Protein AF-A0A1C7M1X9-F1 (afdb_monomer_lite)

InterPro domains:
  IPR037505 pH-response regulator protein palC [PTHR40463] (7-200)
  IPR038499 BRO1 domain superfamily [G3DSA:1.25.40.280] (9-152)

Sequence (200 aa):
MKFSIGKDKDKNHEETGEQVAPELRKYLADETAFHSALARKWLGVDAGEHGGTSKGGIAVGFLMWAKKDLEELRSGHMSMMGGDREKEMRERRKVKVQEELQSATVFLQGYKKLNDSVSFQPVPPQSELQALIPAGRLAVAVKPYMKPTPAFGPGSVEYVRRQAEELELLEHSEDAESMPVSDATGLRSGQSYAGAGSYF

pLDDT: mean 80.27, std 19.45, range [34.97, 98.12]

Foldseek 3Di:
DDDDDDPPPPPPPPPPVPDDDVVVVVVVVLVVLLVVLVLLLVQLVCCLPVVPLNSLLLSLQSLVVSLVSLVCSLPDPPDPPDPPVVVVVVVVVNVVSVVVNVVSVVSNVVSVVCCVPPNVDHRDDPVVSVVVRDDDDDPDDDDDDDDDQDCDDDRHPVVVVVVVVVVVVVVVVVVVPPDDDDDDDDDPPDPPDDPVPDDD

Structure (mmCIF, N/CA/C/O backbone):
data_AF-A0A1C7M1X9-F1
#
_entry.id   AF-A0A1C7M1X9-F1
#
loop_
_atom_site.group_PDB
_atom_site.id
_atom_site.type_symbol
_atom_site.label_atom_id
_atom_site.label_alt_id
_atom_site.label_comp_id
_atom_site.label_asym_id
_atom_site.label_entity_id
_atom_site.label_seq_id
_atom_site.pdbx_PDB_ins_code
_atom_site.Cartn_x
_atom_site.Cartn_y
_atom_site.Cartn_z
_atom_site.occupancy
_atom_site.B_iso_or_equiv
_atom_site.auth_seq_id
_atom_site.auth_comp_id
_atom_site.auth_asym_id
_atom_site.auth_atom_id
_atom_site.pdbx_PDB_model_num
ATOM 1 N N . MET A 1 1 ? 62.962 -22.042 5.280 1.00 35.31 1 MET A N 1
ATOM 2 C CA . MET A 1 1 ? 62.786 -21.938 3.813 1.00 35.31 1 MET A CA 1
ATOM 3 C C . MET A 1 1 ? 61.465 -22.603 3.433 1.00 35.31 1 MET A C 1
ATOM 5 O O . MET A 1 1 ? 61.265 -23.713 3.892 1.00 35.31 1 MET A O 1
ATOM 9 N N . LYS A 1 2 ? 60.612 -21.861 2.698 1.00 42.66 2 LYS A N 1
ATOM 10 C CA . LYS A 1 2 ? 59.518 -22.199 1.743 1.00 42.66 2 LYS A CA 1
ATOM 11 C C . LYS A 1 2 ? 58.900 -23.629 1.790 1.00 42.66 2 LYS A C 1
ATOM 13 O O . LYS A 1 2 ? 59.629 -24.598 1.885 1.00 42.66 2 LYS A O 1
ATOM 18 N N . PHE A 1 3 ? 57.591 -23.858 1.640 1.00 36.50 3 PHE A N 1
ATOM 19 C CA . PHE A 1 3 ? 56.658 -23.272 0.670 1.00 36.50 3 PHE A CA 1
ATOM 20 C C . PHE A 1 3 ? 55.193 -23.321 1.146 1.00 36.50 3 PHE A C 1
ATOM 22 O O . PHE A 1 3 ? 54.755 -24.258 1.805 1.00 36.50 3 PHE A O 1
ATOM 29 N N . SER A 1 4 ? 54.452 -22.299 0.730 1.00 45.72 4 SER A N 1
ATOM 30 C CA . SER A 1 4 ? 52.996 -22.153 0.708 1.00 45.72 4 SER A CA 1
ATOM 31 C C . SER A 1 4 ? 52.318 -23.117 -0.276 1.00 45.72 4 SER A C 1
ATOM 33 O O . SER A 1 4 ? 52.731 -23.176 -1.434 1.00 45.72 4 SER A O 1
ATOM 35 N N . ILE A 1 5 ? 51.234 -23.783 0.144 1.00 45.47 5 ILE A N 1
ATOM 36 C CA . ILE A 1 5 ? 50.281 -24.448 -0.758 1.00 45.47 5 ILE A CA 1
ATOM 37 C C . ILE A 1 5 ? 49.038 -23.550 -0.871 1.00 45.47 5 ILE A C 1
ATOM 39 O O . ILE A 1 5 ? 48.305 -23.331 0.096 1.00 45.47 5 ILE A O 1
ATOM 43 N N . GLY A 1 6 ? 48.880 -22.929 -2.039 1.00 43.38 6 GLY A N 1
ATOM 44 C CA . GLY A 1 6 ? 47.714 -22.131 -2.394 1.00 43.38 6 GLY A CA 1
ATOM 45 C C . GLY A 1 6 ? 46.481 -23.022 -2.472 1.00 43.38 6 GLY A C 1
ATOM 46 O O . GLY A 1 6 ? 46.524 -24.118 -3.026 1.00 43.38 6 GLY A O 1
ATOM 47 N N . LYS A 1 7 ? 45.383 -22.558 -1.881 1.00 42.66 7 LYS A N 1
ATOM 48 C CA . LYS A 1 7 ? 44.060 -23.135 -2.098 1.00 42.66 7 LYS A CA 1
ATOM 49 C C . LYS A 1 7 ? 43.347 -22.230 -3.090 1.00 42.66 7 LYS A C 1
ATOM 51 O O . LYS A 1 7 ? 42.567 -21.371 -2.684 1.00 42.66 7 LYS A O 1
ATOM 56 N N . ASP A 1 8 ? 43.670 -22.413 -4.366 1.00 43.25 8 ASP A N 1
ATOM 57 C CA . ASP A 1 8 ? 42.887 -21.865 -5.467 1.00 43.25 8 ASP A CA 1
ATOM 58 C C . ASP A 1 8 ? 41.475 -22.425 -5.348 1.00 43.25 8 ASP A C 1
ATOM 60 O O . ASP A 1 8 ? 41.221 -23.626 -5.460 1.00 43.25 8 ASP A O 1
ATOM 64 N N . LYS A 1 9 ? 40.552 -21.538 -4.993 1.00 47.44 9 LYS A N 1
ATOM 65 C CA . LYS A 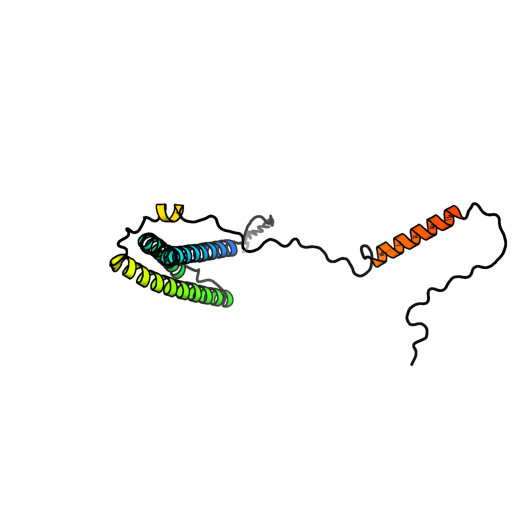1 9 ? 39.127 -21.826 -4.955 1.00 47.44 9 LYS A CA 1
ATOM 66 C C . LYS A 1 9 ? 38.517 -21.184 -6.191 1.00 47.44 9 LYS A C 1
ATOM 68 O O . LYS A 1 9 ? 37.711 -20.266 -6.070 1.00 47.44 9 LYS A O 1
ATOM 73 N N . ASP A 1 10 ? 38.906 -21.695 -7.355 1.00 45.03 10 ASP A N 1
ATOM 74 C CA . ASP A 1 10 ? 38.159 -21.515 -8.596 1.00 45.03 10 ASP A CA 1
ATOM 75 C C . ASP A 1 10 ? 36.809 -22.212 -8.433 1.00 45.03 10 ASP A C 1
ATOM 77 O O . ASP A 1 10 ? 36.616 -23.390 -8.733 1.00 45.03 10 ASP A O 1
ATOM 81 N N . LYS A 1 11 ? 35.849 -21.474 -7.879 1.00 50.97 11 LYS A N 1
ATOM 82 C CA . LYS A 1 11 ? 34.440 -21.749 -8.118 1.00 50.97 11 LYS A CA 1
ATOM 83 C C . LYS A 1 11 ? 34.077 -21.036 -9.412 1.00 50.97 11 LYS A C 1
ATOM 85 O O . LYS A 1 11 ? 33.572 -19.918 -9.372 1.00 50.97 11 LYS A O 1
ATOM 90 N N . ASN A 1 12 ? 34.313 -21.713 -10.534 1.00 42.16 12 ASN A N 1
ATOM 91 C CA . ASN A 1 12 ? 33.498 -21.514 -11.727 1.00 42.16 12 ASN A CA 1
ATOM 92 C C . ASN A 1 12 ? 32.052 -21.797 -11.315 1.00 42.16 12 ASN A C 1
ATOM 94 O O . ASN A 1 12 ? 31.633 -22.946 -11.187 1.00 42.16 12 ASN A O 1
ATOM 98 N N . HIS A 1 13 ? 31.329 -20.731 -10.985 1.00 47.16 13 HIS A N 1
ATOM 99 C CA . HIS A 1 13 ? 29.887 -20.771 -10.872 1.00 47.16 13 HIS A CA 1
ATOM 100 C C . HIS A 1 13 ? 29.389 -20.959 -12.302 1.00 47.16 13 HIS A C 1
ATOM 102 O O . HIS A 1 13 ? 29.471 -20.037 -13.108 1.00 47.16 13 HIS A O 1
ATOM 108 N N . GLU A 1 14 ? 28.935 -22.165 -12.635 1.00 45.19 14 GLU A N 1
ATOM 109 C CA . GLU A 1 14 ? 28.058 -22.343 -13.784 1.00 45.19 14 GLU A CA 1
ATOM 110 C C . GLU A 1 14 ? 26.887 -21.372 -13.594 1.00 45.19 14 GLU A C 1
ATOM 112 O O . GLU A 1 14 ? 26.094 -21.491 -12.656 1.00 45.19 14 GLU A O 1
ATOM 117 N N . GLU A 1 15 ? 26.833 -20.349 -14.446 1.00 50.84 15 GLU A N 1
ATOM 118 C CA . GLU A 1 15 ? 25.695 -19.455 -14.622 1.00 50.84 15 GLU A CA 1
ATOM 119 C C . GLU A 1 15 ? 24.543 -20.241 -15.262 1.00 50.84 15 GLU A C 1
ATOM 121 O O . GLU A 1 15 ? 24.102 -19.979 -16.379 1.00 50.84 15 GLU A O 1
ATOM 126 N N . THR A 1 16 ? 24.003 -21.225 -14.548 1.00 45.31 16 THR A N 1
ATOM 127 C CA . THR A 1 16 ? 22.594 -21.557 -14.726 1.00 45.31 16 THR A CA 1
ATOM 128 C C . THR A 1 16 ? 21.831 -20.312 -14.284 1.00 45.31 16 THR A C 1
ATOM 130 O O . THR A 1 16 ? 21.840 -19.978 -13.096 1.00 45.31 16 THR A O 1
ATOM 133 N N . GLY A 1 17 ? 21.204 -19.595 -15.220 1.00 54.16 17 GLY A N 1
ATOM 134 C CA . GLY A 1 17 ? 20.409 -18.378 -14.984 1.00 54.16 17 GLY A CA 1
ATOM 135 C C . GLY A 1 17 ? 19.179 -18.552 -14.073 1.00 54.16 17 GLY A C 1
ATOM 136 O O . GLY A 1 17 ? 18.230 -17.782 -14.168 1.00 54.16 17 GLY A O 1
ATOM 137 N N . GLU A 1 18 ? 19.172 -19.563 -13.203 1.00 61.88 18 GLU A N 1
ATOM 138 C CA . GLU A 1 18 ? 18.113 -19.901 -12.252 1.00 61.88 18 GLU A CA 1
ATOM 139 C C . GLU A 1 18 ? 18.253 -19.180 -10.902 1.00 61.88 18 GLU A C 1
ATOM 141 O O . GLU A 1 18 ? 17.265 -19.024 -10.182 1.00 61.88 18 GLU A O 1
ATOM 146 N N . GLN A 1 19 ? 19.448 -18.711 -10.519 1.00 73.56 19 GLN A N 1
ATOM 147 C CA . GLN A 1 19 ? 19.643 -18.086 -9.205 1.00 73.56 19 GLN A CA 1
ATOM 148 C C . GLN A 1 19 ? 19.408 -16.572 -9.245 1.00 73.56 19 GLN A C 1
ATOM 150 O O . GLN A 1 19 ? 20.264 -15.786 -9.643 1.00 73.56 19 GLN A O 1
ATOM 155 N N . VAL A 1 20 ? 18.236 -16.149 -8.763 1.00 81.38 20 VAL A N 1
ATOM 156 C CA . VAL A 1 20 ? 17.900 -14.729 -8.583 1.00 81.38 20 VAL A CA 1
ATOM 157 C C . VAL A 1 20 ? 18.783 -14.103 -7.499 1.00 81.38 20 VAL A C 1
ATOM 159 O O . VAL A 1 20 ? 18.829 -14.590 -6.357 1.00 81.38 20 VAL A O 1
ATOM 162 N N . ALA A 1 21 ? 19.419 -12.975 -7.837 1.00 86.69 21 ALA A N 1
ATOM 163 C CA . ALA A 1 21 ? 20.254 -12.200 -6.925 1.00 86.69 21 ALA A CA 1
ATOM 164 C C . ALA A 1 21 ? 19.540 -11.958 -5.574 1.00 86.69 21 ALA A C 1
ATOM 166 O O . ALA A 1 21 ? 18.365 -11.568 -5.550 1.00 86.69 21 ALA A O 1
ATOM 167 N N . PRO A 1 22 ? 20.210 -12.188 -4.428 1.00 84.94 22 PRO A N 1
ATOM 168 C CA . PRO A 1 22 ? 19.585 -12.082 -3.107 1.00 84.94 22 PRO A CA 1
ATOM 169 C C . PRO A 1 22 ? 19.077 -10.665 -2.808 1.00 84.94 22 PRO A C 1
ATOM 171 O O . PRO A 1 22 ? 18.049 -10.502 -2.153 1.00 84.94 22 PRO A O 1
ATOM 174 N N . GLU A 1 23 ? 19.749 -9.648 -3.343 1.00 83.31 23 GLU A N 1
ATOM 175 C CA . GLU A 1 23 ? 19.339 -8.246 -3.244 1.00 83.31 23 GLU A CA 1
ATOM 176 C C . GLU A 1 23 ? 17.998 -7.989 -3.933 1.00 83.31 23 GLU A C 1
ATOM 178 O O . GLU A 1 23 ? 17.133 -7.327 -3.362 1.00 83.31 23 GLU A O 1
ATOM 183 N N . LEU A 1 24 ? 17.786 -8.573 -5.119 1.00 86.62 24 LEU A N 1
ATOM 184 C CA . LEU A 1 24 ? 16.521 -8.458 -5.842 1.00 86.62 24 LEU A CA 1
ATOM 185 C C . LEU A 1 24 ? 15.390 -9.155 -5.081 1.00 86.62 24 LEU A C 1
ATOM 187 O O . LEU A 1 24 ? 14.299 -8.607 -4.970 1.00 86.62 24 LEU A O 1
ATOM 191 N N . ARG A 1 25 ? 15.648 -10.327 -4.489 1.00 88.56 25 ARG A N 1
ATOM 192 C CA . ARG A 1 25 ? 14.652 -11.018 -3.652 1.00 88.56 25 ARG A CA 1
ATOM 193 C C . ARG A 1 25 ? 14.269 -10.201 -2.424 1.00 88.56 25 ARG A C 1
ATOM 195 O O . ARG A 1 25 ? 13.084 -10.080 -2.133 1.00 88.56 25 ARG A O 1
ATOM 202 N N . LYS A 1 26 ? 15.251 -9.609 -1.736 1.00 86.06 26 LYS A N 1
ATOM 203 C CA . LYS A 1 26 ? 14.991 -8.711 -0.604 1.00 86.06 26 LYS A CA 1
ATOM 204 C C . LYS A 1 26 ? 14.193 -7.487 -1.047 1.00 86.06 26 LYS A C 1
ATOM 206 O O . LYS A 1 26 ? 13.215 -7.136 -0.403 1.00 86.06 26 LYS A O 1
ATOM 211 N N . TYR A 1 27 ? 14.575 -6.885 -2.171 1.00 86.62 27 TYR A N 1
ATOM 212 C CA . TYR A 1 27 ? 13.858 -5.750 -2.732 1.00 86.62 27 TYR A CA 1
ATOM 213 C C . TYR A 1 27 ? 12.392 -6.079 -3.022 1.00 86.62 27 TYR A C 1
ATOM 215 O O . TYR A 1 27 ? 11.505 -5.357 -2.580 1.00 86.62 27 TYR A O 1
ATOM 223 N N . LEU A 1 28 ? 12.134 -7.191 -3.712 1.00 91.69 28 LEU A N 1
ATOM 224 C CA . LEU A 1 28 ? 10.778 -7.631 -4.026 1.00 91.69 28 LEU A CA 1
ATOM 225 C C . LEU A 1 28 ? 9.987 -7.995 -2.762 1.00 91.69 28 LEU A C 1
ATOM 227 O O . LEU A 1 28 ? 8.797 -7.705 -2.694 1.00 91.69 28 LEU A O 1
ATOM 231 N N . ALA A 1 29 ? 10.621 -8.583 -1.746 1.00 91.44 29 ALA A N 1
ATOM 232 C CA . ALA A 1 29 ? 9.976 -8.841 -0.458 1.00 91.44 29 ALA A CA 1
ATOM 233 C C . ALA A 1 29 ? 9.554 -7.535 0.243 1.00 91.44 29 ALA A C 1
ATOM 235 O O . ALA A 1 29 ? 8.419 -7.423 0.700 1.00 91.44 29 ALA A O 1
ATOM 236 N N . ASP A 1 30 ? 10.427 -6.524 0.259 1.00 90.56 30 ASP A N 1
ATOM 237 C CA . ASP A 1 30 ? 10.117 -5.214 0.842 1.00 90.56 30 ASP A CA 1
ATOM 238 C C . ASP A 1 30 ? 8.986 -4.507 0.064 1.00 90.56 30 ASP A C 1
ATOM 240 O O . ASP A 1 30 ? 8.048 -3.987 0.668 1.00 90.56 30 ASP A O 1
ATOM 244 N N . GLU A 1 31 ? 9.033 -4.518 -1.274 1.00 92.75 31 GLU A N 1
ATOM 245 C CA . GLU A 1 31 ? 8.005 -3.896 -2.126 1.00 92.75 31 GLU A CA 1
ATOM 246 C C . GLU A 1 31 ? 6.659 -4.629 -2.036 1.00 92.75 31 GLU A C 1
ATOM 248 O O . GLU A 1 31 ? 5.607 -3.994 -1.960 1.00 92.75 31 GLU A O 1
ATOM 253 N N . THR A 1 32 ? 6.658 -5.964 -1.995 1.00 94.19 32 THR A N 1
ATOM 254 C CA . THR A 1 32 ? 5.417 -6.741 -1.821 1.00 94.19 32 THR A CA 1
ATOM 255 C C . THR A 1 32 ? 4.775 -6.468 -0.467 1.00 94.19 32 THR A C 1
ATOM 257 O O . THR A 1 32 ? 3.559 -6.276 -0.405 1.00 94.19 32 THR A O 1
ATOM 260 N N . ALA A 1 33 ? 5.565 -6.386 0.605 1.00 94.75 33 ALA A N 1
ATOM 261 C CA . ALA A 1 33 ? 5.074 -6.012 1.925 1.00 94.75 33 ALA A CA 1
ATOM 262 C C . ALA A 1 33 ? 4.531 -4.572 1.942 1.00 94.75 33 ALA A C 1
ATOM 264 O O . ALA A 1 33 ? 3.422 -4.343 2.432 1.00 94.75 33 ALA A O 1
ATOM 265 N N . PHE A 1 34 ? 5.251 -3.620 1.340 1.00 95.50 34 PHE A N 1
ATOM 266 C CA . PHE A 1 34 ? 4.819 -2.223 1.244 1.00 95.50 34 PHE A CA 1
ATOM 267 C C . PHE A 1 34 ? 3.497 -2.079 0.482 1.00 95.50 34 PHE A C 1
ATOM 269 O O . PHE A 1 34 ? 2.537 -1.501 0.996 1.00 95.50 34 PHE A O 1
ATOM 276 N N . HIS A 1 35 ? 3.396 -2.667 -0.710 1.00 95.56 35 HIS A N 1
ATOM 277 C CA . HIS A 1 35 ? 2.172 -2.613 -1.506 1.00 95.56 35 HIS A CA 1
ATOM 278 C C . HIS A 1 35 ? 1.012 -3.398 -0.881 1.00 95.56 35 HIS A C 1
ATOM 280 O O . HIS A 1 35 ? -0.138 -2.982 -1.019 1.00 95.56 35 HIS A O 1
ATOM 286 N N . SER A 1 36 ? 1.285 -4.474 -0.137 1.00 95.19 36 SER A N 1
ATOM 287 C CA . SER A 1 36 ? 0.252 -5.183 0.635 1.00 95.19 36 SER A CA 1
ATOM 288 C C . SER A 1 36 ? -0.318 -4.308 1.752 1.00 95.19 36 SER A C 1
ATOM 290 O O . SER A 1 36 ? -1.535 -4.273 1.946 1.00 95.19 36 SER A O 1
ATOM 292 N N . ALA A 1 37 ? 0.538 -3.560 2.453 1.00 96.69 37 ALA A N 1
ATOM 293 C CA . ALA A 1 37 ? 0.102 -2.610 3.472 1.00 96.69 37 ALA A CA 1
ATOM 294 C C . ALA A 1 37 ? -0.734 -1.472 2.861 1.00 96.69 37 ALA A C 1
ATOM 296 O O . ALA A 1 37 ? -1.783 -1.112 3.398 1.00 96.69 37 ALA A O 1
ATOM 297 N N . LEU A 1 38 ? -0.332 -0.959 1.692 1.00 96.81 38 LEU A N 1
ATOM 298 C CA . LEU A 1 38 ? -1.114 0.035 0.952 1.00 96.81 38 LEU A CA 1
ATOM 299 C C . LEU A 1 38 ? -2.469 -0.504 0.495 1.00 96.81 38 LEU A C 1
ATOM 301 O O . LEU A 1 38 ? -3.472 0.194 0.623 1.00 96.81 38 LEU A O 1
ATOM 305 N N . ALA A 1 39 ? -2.526 -1.739 -0.002 1.00 96.50 39 ALA A N 1
ATOM 306 C CA . ALA A 1 39 ? -3.789 -2.364 -0.376 1.00 96.50 39 ALA A CA 1
ATOM 307 C C . ALA A 1 39 ? -4.741 -2.429 0.828 1.00 96.50 39 ALA A C 1
ATOM 309 O O . ALA A 1 39 ? -5.892 -2.013 0.721 1.00 96.50 39 ALA A O 1
ATOM 310 N N . ARG A 1 40 ? -4.249 -2.851 2.001 1.00 96.69 40 ARG A N 1
ATOM 311 C CA . ARG A 1 40 ? -5.031 -2.877 3.251 1.00 96.69 40 ARG A CA 1
ATOM 312 C C . ARG A 1 40 ? -5.486 -1.480 3.672 1.00 96.69 40 ARG A C 1
ATOM 314 O O . ARG A 1 40 ? -6.651 -1.312 4.016 1.00 96.69 40 ARG A O 1
ATOM 321 N N . LYS A 1 41 ? -4.613 -0.469 3.588 1.00 97.69 41 LYS A N 1
ATOM 322 C CA . LYS A 1 41 ? -4.977 0.935 3.847 1.00 97.69 41 LYS A CA 1
ATOM 323 C C . LYS A 1 41 ? -6.166 1.349 2.979 1.00 97.69 41 LYS A C 1
ATOM 325 O O . LYS A 1 41 ? -7.157 1.843 3.509 1.00 97.69 41 LYS A O 1
ATOM 330 N N . TRP A 1 42 ? -6.080 1.126 1.670 1.00 96.94 42 TRP A N 1
ATOM 331 C CA . TRP A 1 42 ? -7.130 1.531 0.737 1.00 96.94 42 TRP A CA 1
ATOM 332 C C . TRP A 1 42 ? -8.415 0.716 0.885 1.00 96.94 42 TRP A C 1
ATOM 334 O O . TRP A 1 42 ? -9.486 1.299 0.781 1.00 96.94 42 TRP A O 1
ATOM 344 N N . LEU A 1 43 ? -8.340 -0.576 1.222 1.00 96.44 43 LEU A N 1
ATOM 345 C CA . LEU A 1 43 ? -9.520 -1.372 1.586 1.00 96.44 43 LEU A CA 1
ATOM 346 C C . LEU A 1 43 ? -10.200 -0.845 2.858 1.00 96.44 43 LEU A C 1
ATOM 348 O O . LEU A 1 43 ? -11.425 -0.824 2.944 1.00 96.44 43 LEU A O 1
ATOM 352 N N . GLY A 1 44 ? -9.417 -0.391 3.838 1.00 96.56 44 GLY A N 1
ATOM 353 C CA . GLY A 1 44 ? -9.945 0.232 5.048 1.00 96.56 44 GLY A CA 1
ATOM 354 C C . GLY A 1 44 ? -10.636 1.568 4.772 1.00 96.56 44 GLY A C 1
ATOM 355 O O . GLY A 1 44 ? -11.731 1.798 5.278 1.00 96.56 44 GLY A O 1
ATOM 356 N N . VAL A 1 45 ? -10.035 2.415 3.932 1.00 97.00 45 VAL A N 1
ATOM 357 C CA . VAL A 1 45 ? -10.652 3.675 3.476 1.00 97.00 45 VAL A CA 1
ATOM 358 C C . VAL A 1 45 ? -11.934 3.392 2.692 1.00 97.00 45 VAL A C 1
ATOM 360 O O . VAL A 1 45 ? -12.968 3.977 2.990 1.00 97.00 45 VAL A O 1
ATOM 363 N N . ASP A 1 46 ? -11.907 2.445 1.755 1.00 96.50 46 ASP A N 1
ATOM 364 C CA . ASP A 1 46 ? -13.081 2.057 0.968 1.00 96.50 46 ASP A CA 1
ATOM 365 C C . ASP A 1 46 ? -14.235 1.558 1.853 1.00 96.50 46 ASP A C 1
ATOM 367 O O . ASP A 1 46 ? -15.381 1.979 1.692 1.00 96.50 46 ASP A O 1
ATOM 371 N N . ALA A 1 47 ? -13.934 0.726 2.855 1.00 95.19 47 ALA A N 1
ATOM 372 C CA . ALA A 1 47 ? -14.921 0.279 3.833 1.00 95.19 47 ALA A CA 1
ATOM 373 C C . ALA A 1 47 ? -15.479 1.434 4.683 1.00 95.19 47 ALA A C 1
ATOM 375 O O . ALA A 1 47 ? -16.662 1.410 5.022 1.00 95.19 47 ALA A O 1
ATOM 376 N N . GLY A 1 48 ? -14.653 2.427 5.020 1.00 94.12 48 GLY A N 1
ATOM 377 C CA . GLY A 1 48 ? -15.060 3.599 5.795 1.00 94.12 48 GLY A CA 1
ATOM 378 C C . GLY A 1 48 ? -15.950 4.565 5.011 1.00 94.12 48 GLY A C 1
ATOM 379 O O . GLY A 1 48 ? -16.933 5.059 5.557 1.00 94.12 48 GLY A O 1
ATOM 380 N N . GLU A 1 49 ? -15.645 4.787 3.731 1.00 94.38 49 GLU A N 1
ATOM 381 C CA . GLU A 1 49 ? -16.388 5.714 2.868 1.00 94.38 49 GLU A CA 1
ATOM 382 C C . GLU A 1 49 ? -17.656 5.078 2.278 1.00 94.38 49 GLU A C 1
ATOM 384 O O . GLU A 1 49 ? -18.740 5.656 2.353 1.00 94.38 49 GLU A O 1
ATOM 389 N N . HIS A 1 50 ? -17.561 3.865 1.723 1.00 91.75 50 HIS A N 1
ATOM 390 C CA . HIS A 1 50 ? -18.681 3.212 1.029 1.00 91.75 50 HIS A CA 1
ATOM 391 C C . HIS A 1 50 ? -19.497 2.273 1.924 1.00 91.75 50 HIS A C 1
ATOM 393 O O . HIS A 1 50 ? -20.583 1.832 1.545 1.00 91.75 50 HIS A O 1
ATOM 399 N N . GLY A 1 51 ? -18.991 1.920 3.106 1.00 81.19 51 GLY A N 1
ATOM 400 C CA . GLY A 1 51 ? -19.654 0.985 4.015 1.00 81.19 51 GLY A CA 1
ATOM 401 C C . GLY A 1 51 ? -20.636 1.609 5.005 1.00 81.19 51 GLY A C 1
ATOM 402 O O . GLY A 1 51 ? -21.306 0.869 5.738 1.00 81.19 51 GLY A O 1
ATOM 403 N N . GLY A 1 52 ? -20.727 2.942 5.042 1.00 82.19 52 GLY A N 1
ATOM 404 C CA . GLY A 1 52 ? -21.558 3.676 5.995 1.00 82.19 52 GLY A CA 1
ATOM 405 C C . GLY A 1 52 ? -21.311 3.233 7.442 1.00 82.19 52 GLY A C 1
ATOM 406 O O . GLY A 1 52 ? -20.196 2.886 7.828 1.00 82.19 52 GLY A O 1
ATOM 407 N N . THR A 1 53 ? -22.373 3.172 8.247 1.00 85.88 53 THR A N 1
ATOM 408 C CA . THR A 1 53 ? -22.283 2.737 9.653 1.00 85.88 53 THR A CA 1
ATOM 409 C C . THR A 1 53 ? -22.096 1.227 9.828 1.00 85.88 53 THR A C 1
ATOM 411 O O . THR A 1 53 ? -21.758 0.771 10.915 1.00 85.88 53 THR A O 1
ATOM 414 N N . SER A 1 54 ? -22.283 0.429 8.773 1.00 92.06 54 SER A N 1
ATOM 415 C CA . SER A 1 54 ? -22.245 -1.039 8.862 1.00 92.06 54 SER A CA 1
ATOM 416 C C . SER A 1 54 ? -20.833 -1.630 8.806 1.00 92.06 54 SER A C 1
ATOM 418 O O . SER A 1 54 ? -20.604 -2.719 9.323 1.00 92.06 54 SER A O 1
ATOM 420 N N . LYS A 1 55 ? -19.867 -0.920 8.203 1.00 94.31 55 LYS A N 1
ATOM 421 C CA . LYS A 1 55 ? -18.488 -1.416 8.020 1.00 94.31 55 LYS A CA 1
ATOM 422 C C . LYS A 1 55 ? -17.435 -0.625 8.799 1.00 94.31 55 LYS A C 1
ATOM 424 O O . LYS A 1 55 ? -16.244 -0.804 8.552 1.00 94.31 55 LYS A O 1
ATOM 429 N N . GLY A 1 56 ? -17.842 0.195 9.772 1.00 94.31 56 GLY A N 1
ATOM 430 C CA . GLY A 1 56 ? -16.918 0.992 10.591 1.00 94.31 56 GLY A CA 1
ATOM 431 C C . GLY A 1 56 ? -15.833 0.149 11.276 1.00 94.31 56 GLY A C 1
ATOM 432 O O . GLY A 1 56 ? -14.654 0.497 11.239 1.00 94.31 56 GLY A O 1
ATOM 433 N N . GLY A 1 57 ? -16.200 -1.018 11.812 1.00 95.69 57 GLY A N 1
ATOM 434 C CA . GLY A 1 57 ? -15.260 -1.947 12.445 1.00 95.69 57 GLY A CA 1
ATOM 435 C C . GLY A 1 57 ? -14.276 -2.582 11.456 1.00 95.69 57 GLY A C 1
ATOM 436 O O . GLY A 1 57 ? -13.093 -2.720 11.766 1.00 95.69 57 GLY A O 1
ATOM 437 N N . ILE A 1 58 ? -14.735 -2.898 10.239 1.00 96.75 58 ILE A N 1
ATOM 438 C CA . ILE A 1 58 ? -13.896 -3.429 9.151 1.00 96.75 58 ILE A CA 1
ATOM 439 C C . ILE A 1 58 ? -12.874 -2.373 8.708 1.00 96.75 58 ILE A C 1
ATOM 441 O O . ILE A 1 58 ? -11.691 -2.686 8.568 1.00 96.75 58 ILE A O 1
ATOM 445 N N . ALA A 1 59 ? -13.311 -1.119 8.545 1.00 96.81 59 ALA A N 1
ATOM 446 C CA . ALA A 1 59 ? -12.444 0.003 8.189 1.00 96.81 59 ALA A CA 1
ATOM 447 C C . ALA A 1 59 ? -11.308 0.184 9.207 1.00 96.81 59 ALA A C 1
ATOM 449 O O . ALA A 1 59 ? -10.129 0.225 8.843 1.00 96.81 59 ALA A O 1
ATOM 450 N N . VAL A 1 60 ? -11.656 0.212 10.499 1.00 97.31 60 VAL A N 1
ATOM 451 C CA . VAL A 1 60 ? -10.685 0.297 11.600 1.00 97.31 60 VAL A CA 1
ATOM 452 C C . VAL A 1 60 ? -9.740 -0.905 11.594 1.00 97.31 60 VAL A C 1
ATOM 454 O O . VAL A 1 60 ? -8.530 -0.718 11.708 1.00 97.31 60 VAL A O 1
ATOM 457 N N . GLY A 1 61 ? -10.260 -2.120 11.410 1.00 97.44 61 GLY A N 1
ATOM 458 C CA . GLY A 1 61 ? -9.461 -3.346 11.381 1.00 97.44 61 GLY A CA 1
ATOM 459 C C . GLY A 1 61 ? -8.394 -3.342 10.284 1.00 97.44 61 GLY A C 1
ATOM 460 O O . GLY A 1 61 ? -7.214 -3.565 10.564 1.00 97.44 61 GLY A O 1
ATOM 461 N N . PHE A 1 62 ? -8.776 -3.017 9.045 1.00 98.12 62 PHE A N 1
ATOM 462 C CA . PHE A 1 62 ? -7.828 -2.927 7.930 1.00 98.12 62 PHE A CA 1
ATOM 463 C C . PHE A 1 62 ? -6.777 -1.830 8.129 1.00 98.12 62 PHE A C 1
ATOM 465 O O . PHE A 1 62 ? -5.604 -2.045 7.821 1.00 98.12 62 PHE A O 1
ATOM 472 N N . LEU A 1 63 ? -7.161 -0.676 8.680 1.00 97.81 63 LEU A N 1
ATOM 473 C CA . LEU A 1 63 ? -6.228 0.424 8.937 1.00 97.81 63 LEU A CA 1
ATOM 474 C C . LEU A 1 63 ? -5.272 0.133 10.097 1.00 97.81 63 LEU A C 1
ATOM 476 O O . LEU A 1 63 ? -4.097 0.494 10.021 1.00 97.81 63 LEU A O 1
ATOM 480 N N . MET A 1 64 ? -5.735 -0.549 11.150 1.00 97.81 64 MET A N 1
ATOM 481 C CA . MET A 1 64 ? -4.863 -1.043 12.221 1.00 97.81 64 MET A CA 1
ATOM 482 C C . MET A 1 64 ? -3.834 -2.032 11.678 1.00 97.81 64 MET A C 1
ATOM 484 O O . MET A 1 64 ? -2.655 -1.942 12.027 1.00 97.81 64 MET A O 1
ATOM 488 N N . TRP A 1 65 ? -4.268 -2.936 10.798 1.00 97.56 65 TRP A N 1
ATOM 489 C CA . TRP A 1 65 ? -3.380 -3.887 10.144 1.00 97.56 65 TRP A CA 1
ATOM 490 C C . TRP A 1 65 ? -2.349 -3.167 9.263 1.00 97.56 65 TRP A C 1
ATOM 492 O O . TRP A 1 65 ? -1.150 -3.326 9.476 1.00 97.56 65 TRP A O 1
ATOM 502 N N . ALA A 1 66 ? -2.794 -2.285 8.366 1.00 97.44 66 ALA A N 1
ATOM 503 C CA . ALA A 1 66 ? -1.902 -1.517 7.499 1.00 97.44 66 ALA A CA 1
ATOM 504 C C . ALA A 1 66 ? -0.873 -0.690 8.290 1.00 97.44 66 ALA A C 1
ATOM 506 O O . ALA A 1 66 ? 0.302 -0.651 7.929 1.00 97.44 66 ALA A O 1
ATOM 507 N N . LYS A 1 67 ? -1.292 -0.056 9.395 1.00 97.25 67 LYS A N 1
ATOM 508 C CA . LYS A 1 67 ? -0.390 0.698 10.278 1.00 97.25 67 LYS A CA 1
ATOM 509 C C . LYS A 1 67 ? 0.706 -0.195 10.853 1.00 97.25 67 LYS A C 1
ATOM 511 O O . LYS A 1 67 ? 1.867 0.199 10.820 1.00 97.25 67 LYS A O 1
ATOM 516 N N . LYS A 1 68 ? 0.343 -1.382 11.348 1.00 96.75 68 LYS A N 1
ATOM 517 C CA . LYS A 1 68 ? 1.301 -2.351 11.890 1.00 96.75 68 LYS A CA 1
ATOM 518 C C . LYS A 1 68 ? 2.325 -2.770 10.831 1.00 96.75 68 LYS A C 1
ATOM 520 O O . LYS A 1 68 ? 3.520 -2.701 11.095 1.00 96.75 68 LYS A O 1
ATOM 525 N N . ASP A 1 69 ? 1.877 -3.125 9.627 1.00 95.31 69 ASP A N 1
ATOM 526 C CA . ASP A 1 69 ? 2.791 -3.545 8.556 1.00 95.31 69 ASP A CA 1
ATOM 527 C C . ASP A 1 69 ? 3.752 -2.410 8.143 1.00 95.31 69 ASP A C 1
ATOM 529 O O . ASP A 1 69 ? 4.940 -2.636 7.916 1.00 95.31 69 ASP A O 1
ATOM 533 N N . LEU A 1 70 ? 3.262 -1.165 8.077 1.00 95.50 70 LEU A N 1
ATOM 534 C CA . LEU A 1 70 ? 4.096 0.005 7.772 1.00 95.50 70 LEU A CA 1
ATOM 535 C C . LEU A 1 70 ? 5.091 0.326 8.903 1.00 95.50 70 LEU A C 1
ATOM 537 O O . LEU A 1 70 ? 6.207 0.772 8.628 1.00 95.50 70 LEU A O 1
ATOM 541 N N . GLU A 1 71 ? 4.724 0.092 10.167 1.00 95.12 71 GLU A N 1
ATOM 542 C CA . GLU A 1 71 ? 5.637 0.216 11.313 1.00 95.12 71 GLU A CA 1
ATOM 543 C C . GLU A 1 71 ? 6.757 -0.828 11.251 1.00 95.12 71 GLU A C 1
ATOM 545 O O . GLU A 1 71 ? 7.931 -0.486 11.434 1.00 95.12 71 GLU A O 1
ATOM 550 N N . GLU A 1 72 ? 6.415 -2.074 10.918 1.00 92.75 72 GLU A N 1
ATOM 551 C CA . GLU A 1 72 ? 7.381 -3.155 10.715 1.00 92.75 72 GLU A CA 1
ATOM 552 C C . GLU A 1 72 ? 8.364 -2.803 9.586 1.00 92.75 72 GLU A C 1
ATOM 554 O O . GLU A 1 72 ? 9.581 -2.848 9.795 1.00 92.75 72 GLU A O 1
ATOM 559 N N . LEU A 1 73 ? 7.867 -2.318 8.443 1.00 90.75 73 LEU A N 1
ATOM 560 C CA . LEU A 1 73 ? 8.694 -1.877 7.311 1.00 90.75 73 LEU A CA 1
ATOM 561 C C . LEU A 1 73 ? 9.588 -0.680 7.635 1.00 90.75 73 LEU A C 1
ATOM 563 O O . LEU A 1 73 ? 10.733 -0.616 7.182 1.00 90.75 73 LEU A O 1
ATOM 567 N N . ARG A 1 74 ? 9.103 0.261 8.450 1.00 88.06 74 ARG A N 1
ATOM 568 C CA . ARG A 1 74 ? 9.907 1.397 8.918 1.00 88.06 74 ARG A CA 1
ATOM 569 C C . ARG A 1 74 ? 11.071 0.935 9.799 1.00 88.06 74 ARG A C 1
ATOM 571 O O . ARG A 1 74 ? 12.152 1.525 9.736 1.00 88.06 74 ARG A O 1
ATOM 578 N N . SER A 1 75 ? 10.838 -0.083 10.629 1.00 78.88 75 SER A N 1
ATOM 579 C CA . SER A 1 75 ? 11.818 -0.629 11.580 1.00 78.88 75 SER A CA 1
ATOM 580 C C . SER A 1 75 ? 12.783 -1.657 10.972 1.00 78.88 75 SER A C 1
ATOM 582 O O . SER A 1 75 ? 13.808 -1.964 11.580 1.00 78.88 75 SER A O 1
ATOM 584 N N . GLY A 1 76 ? 12.486 -2.167 9.771 1.00 69.75 76 GLY A N 1
ATOM 585 C CA . GLY A 1 76 ? 13.246 -3.230 9.118 1.00 69.75 76 GLY A CA 1
ATOM 586 C C . GLY A 1 76 ? 14.753 -2.956 9.039 1.00 69.75 76 GLY A C 1
ATOM 587 O O . GLY A 1 76 ? 15.198 -1.906 8.563 1.00 69.75 76 GLY A O 1
ATOM 588 N N . HIS A 1 77 ? 15.557 -3.935 9.477 1.00 58.84 77 HIS A N 1
ATOM 589 C CA . HIS A 1 77 ? 17.023 -3.921 9.411 1.00 58.84 77 HIS A CA 1
ATOM 590 C C . HIS A 1 77 ? 17.513 -3.957 7.950 1.00 58.84 77 HIS A C 1
ATOM 592 O O . HIS A 1 77 ? 17.891 -4.985 7.374 1.00 58.84 77 HIS A O 1
ATOM 598 N N . MET A 1 78 ? 17.530 -2.792 7.312 1.00 60.03 78 MET A N 1
ATOM 599 C CA . MET A 1 78 ? 18.189 -2.607 6.027 1.00 60.03 78 MET A CA 1
ATOM 600 C C . MET A 1 78 ? 19.703 -2.501 6.264 1.00 60.03 78 MET A C 1
ATOM 602 O O . MET A 1 78 ? 20.193 -1.456 6.682 1.00 60.03 78 MET A O 1
ATOM 606 N N . SER A 1 79 ? 20.401 -3.630 6.067 1.00 55.50 79 SER A N 1
ATOM 607 C CA . SER A 1 79 ? 21.858 -3.824 6.188 1.00 55.50 79 SER A CA 1
ATOM 608 C C . SER A 1 79 ? 22.670 -2.560 5.887 1.00 55.50 79 SER A C 1
ATOM 610 O O . SER A 1 79 ? 22.581 -2.002 4.800 1.00 55.50 79 SER A O 1
ATOM 612 N N . MET A 1 80 ? 23.478 -2.094 6.840 1.00 57.06 80 MET A N 1
ATOM 613 C CA . MET A 1 80 ? 24.236 -0.840 6.719 1.00 57.06 80 MET A CA 1
ATOM 614 C C . MET A 1 80 ? 25.424 -0.899 5.743 1.00 57.06 80 MET A C 1
ATOM 616 O O . MET A 1 80 ? 26.068 0.122 5.527 1.00 57.06 80 MET A O 1
ATOM 620 N N . MET A 1 81 ? 25.700 -2.050 5.127 1.00 57.59 81 MET A N 1
ATOM 621 C CA . MET A 1 81 ? 26.748 -2.188 4.115 1.00 57.59 81 MET A CA 1
ATOM 622 C C . MET A 1 81 ? 26.179 -1.943 2.719 1.00 57.59 81 MET A C 1
ATOM 624 O O . MET A 1 81 ? 25.734 -2.878 2.067 1.00 57.59 81 MET A O 1
ATOM 628 N N . GLY A 1 82 ? 26.179 -0.683 2.293 1.00 62.69 82 GLY A N 1
ATOM 629 C CA . GLY A 1 82 ? 25.803 -0.274 0.944 1.00 62.69 82 GLY A CA 1
ATOM 630 C C . GLY A 1 82 ? 26.523 1.010 0.555 1.00 62.69 82 GLY A C 1
ATOM 631 O O . GLY A 1 82 ? 26.781 1.848 1.419 1.00 62.69 82 GLY A O 1
ATOM 632 N N . GLY A 1 83 ? 26.873 1.166 -0.723 1.00 78.12 83 GLY A N 1
ATOM 633 C CA . GLY A 1 83 ? 27.463 2.411 -1.233 1.00 78.12 83 GLY A CA 1
ATOM 634 C C . GLY A 1 83 ? 26.489 3.597 -1.160 1.00 78.12 83 GLY A C 1
ATOM 635 O O . GLY A 1 83 ? 25.294 3.417 -0.913 1.00 78.12 83 GLY A O 1
ATOM 636 N N . ASP A 1 84 ? 26.970 4.815 -1.431 1.00 81.69 84 ASP A N 1
ATOM 637 C CA . ASP A 1 84 ? 26.176 6.054 -1.302 1.00 81.69 84 ASP A CA 1
ATOM 638 C C . ASP A 1 84 ? 24.836 6.013 -2.058 1.00 81.69 84 ASP A C 1
ATOM 640 O O . ASP A 1 84 ? 23.805 6.443 -1.539 1.00 81.69 84 ASP A O 1
ATOM 644 N N . ARG A 1 85 ? 24.813 5.401 -3.249 1.00 81.06 85 ARG A N 1
ATOM 645 C CA . ARG A 1 85 ? 23.590 5.227 -4.050 1.00 81.06 85 ARG A CA 1
ATOM 646 C C . ARG A 1 85 ? 22.545 4.339 -3.366 1.00 81.06 85 ARG A C 1
ATOM 648 O O . ARG A 1 85 ? 21.345 4.591 -3.474 1.00 81.06 85 ARG A O 1
ATOM 655 N N . GLU A 1 86 ? 22.976 3.291 -2.669 1.00 80.38 86 GLU A N 1
ATOM 656 C CA . GLU A 1 86 ? 22.064 2.398 -1.950 1.00 80.38 86 GLU A CA 1
ATOM 657 C C . GLU A 1 86 ? 21.501 3.083 -0.702 1.00 80.38 86 GLU A C 1
ATOM 659 O O . GLU A 1 86 ? 20.310 2.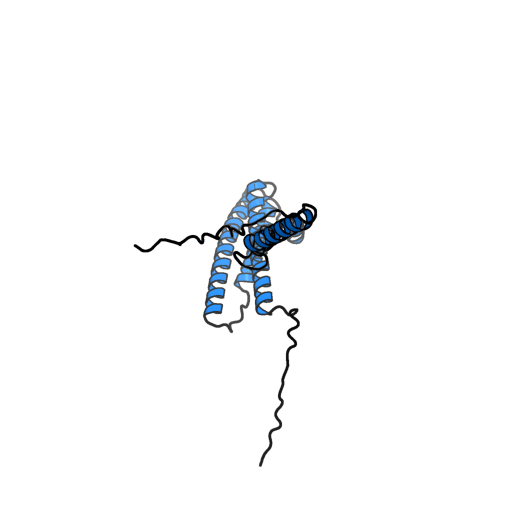963 -0.396 1.00 80.38 86 GLU A O 1
ATOM 664 N N . LYS A 1 87 ? 22.346 3.858 -0.014 1.00 83.69 87 LYS A N 1
ATOM 665 C CA . LYS A 1 87 ? 21.936 4.675 1.127 1.00 83.69 87 LYS A CA 1
ATOM 666 C C . LYS A 1 87 ? 20.857 5.681 0.727 1.00 83.69 87 LYS A C 1
ATOM 668 O O . LYS A 1 87 ? 19.820 5.739 1.386 1.00 83.69 87 LYS A O 1
ATOM 673 N N . GLU A 1 88 ? 21.045 6.394 -0.381 1.00 86.25 88 GLU A N 1
ATOM 674 C CA . GLU A 1 88 ? 20.047 7.338 -0.889 1.00 86.25 88 GLU A CA 1
ATOM 675 C C . GLU A 1 88 ? 18.722 6.636 -1.238 1.00 86.25 88 GLU A C 1
ATOM 677 O O . GLU A 1 88 ? 17.643 7.083 -0.839 1.00 86.25 88 GLU A O 1
ATOM 682 N N . MET A 1 89 ? 18.777 5.493 -1.933 1.00 83.38 89 MET A N 1
ATOM 683 C CA . MET A 1 89 ? 17.572 4.724 -2.270 1.00 83.38 89 MET A CA 1
ATOM 684 C C . MET A 1 89 ? 16.815 4.280 -1.011 1.00 83.38 89 MET A C 1
ATOM 686 O O . MET A 1 89 ? 15.583 4.326 -0.970 1.00 83.38 89 MET A O 1
ATOM 690 N N . ARG A 1 90 ? 17.543 3.880 0.033 1.00 82.50 90 ARG A N 1
ATOM 691 C CA . ARG A 1 90 ? 16.984 3.480 1.326 1.00 82.50 90 ARG A CA 1
ATOM 692 C C . ARG A 1 90 ? 16.328 4.640 2.060 1.00 82.50 90 ARG A C 1
ATOM 694 O O . ARG A 1 90 ? 15.237 4.467 2.598 1.00 82.50 90 ARG A O 1
ATOM 701 N N . GLU A 1 91 ? 16.967 5.802 2.089 1.00 87.75 91 GLU A N 1
ATOM 702 C CA . GLU A 1 91 ? 16.394 7.005 2.699 1.00 87.75 91 GLU A CA 1
ATOM 703 C C . GLU A 1 91 ? 15.099 7.408 1.991 1.00 87.75 91 GLU A C 1
ATOM 705 O O . GLU A 1 91 ? 14.074 7.579 2.651 1.00 87.75 91 GLU A O 1
ATOM 710 N N . ARG A 1 92 ? 15.089 7.411 0.652 1.00 88.81 92 ARG A N 1
ATOM 711 C CA . ARG A 1 92 ? 13.871 7.657 -0.137 1.00 88.81 92 ARG A CA 1
ATOM 712 C C . ARG A 1 92 ? 12.749 6.670 0.202 1.00 88.81 92 ARG A C 1
ATOM 714 O O . ARG A 1 92 ? 11.599 7.080 0.323 1.00 88.81 92 ARG A O 1
ATOM 721 N N . ARG A 1 93 ? 13.055 5.380 0.385 1.00 87.62 93 ARG A N 1
ATOM 722 C CA . ARG A 1 93 ? 12.048 4.385 0.807 1.00 87.62 93 ARG A CA 1
ATOM 723 C C . ARG A 1 93 ? 11.526 4.653 2.211 1.00 87.62 93 ARG A C 1
ATOM 725 O O . ARG A 1 93 ? 10.321 4.595 2.419 1.00 87.62 93 ARG A O 1
ATOM 732 N N . LYS A 1 94 ? 12.403 4.977 3.163 1.00 90.00 94 LYS A N 1
ATOM 733 C CA . LYS A 1 94 ? 11.992 5.310 4.535 1.00 90.00 94 LYS A CA 1
ATOM 734 C C . LYS A 1 94 ? 11.051 6.508 4.568 1.00 90.00 94 LYS A C 1
ATOM 736 O O . LYS A 1 94 ? 10.057 6.455 5.284 1.00 90.00 94 LYS A O 1
ATOM 741 N N . VAL A 1 95 ? 11.340 7.542 3.776 1.00 93.81 95 VAL A N 1
ATOM 742 C CA . VAL A 1 95 ? 10.464 8.713 3.632 1.00 93.81 95 VAL A CA 1
ATOM 743 C C . VAL A 1 95 ? 9.096 8.294 3.092 1.00 93.81 95 VAL A C 1
ATOM 745 O O . VAL A 1 95 ? 8.096 8.574 3.743 1.00 93.81 95 VAL A O 1
ATOM 748 N N . LYS A 1 96 ? 9.047 7.516 2.002 1.00 93.81 96 LYS A N 1
ATOM 749 C CA . LYS A 1 96 ? 7.782 6.994 1.449 1.00 93.81 96 LYS A CA 1
ATOM 750 C C . LYS A 1 96 ? 6.973 6.190 2.471 1.00 93.81 96 LYS A C 1
ATOM 752 O O . LYS A 1 96 ? 5.784 6.425 2.647 1.00 93.81 96 LYS A O 1
ATOM 757 N N . VAL A 1 97 ? 7.614 5.253 3.175 1.00 95.25 97 VAL A N 1
ATOM 758 C CA . VAL A 1 97 ? 6.950 4.446 4.215 1.00 95.25 97 VAL A CA 1
ATOM 759 C C . VAL A 1 97 ? 6.422 5.341 5.336 1.00 95.25 97 VAL A C 1
ATOM 761 O O . VAL A 1 97 ? 5.319 5.123 5.831 1.00 95.25 97 VAL A O 1
ATOM 764 N N . GLN A 1 98 ? 7.183 6.362 5.729 1.00 95.56 98 GLN A N 1
ATOM 765 C CA . GLN A 1 98 ? 6.781 7.300 6.771 1.00 95.56 98 GLN A CA 1
ATOM 766 C C . GLN A 1 98 ? 5.589 8.171 6.354 1.00 95.56 98 GLN A C 1
ATOM 768 O O . GLN A 1 98 ? 4.678 8.351 7.161 1.00 95.56 98 GLN A O 1
ATOM 773 N N . GLU A 1 99 ? 5.572 8.686 5.126 1.00 96.75 99 GLU A N 1
ATOM 774 C CA . GLU A 1 99 ? 4.444 9.450 4.574 1.00 96.75 99 GLU A CA 1
ATOM 775 C C . GLU A 1 99 ? 3.164 8.604 4.564 1.00 96.75 99 GLU A C 1
ATOM 777 O O . GLU A 1 99 ? 2.111 9.029 5.052 1.00 96.75 99 GLU A O 1
ATOM 782 N N . GLU A 1 100 ? 3.266 7.358 4.102 1.00 97.25 100 GLU A N 1
ATOM 783 C CA . GLU A 1 100 ? 2.128 6.440 4.053 1.00 97.25 100 GLU A CA 1
ATOM 784 C C . GLU A 1 100 ? 1.642 6.033 5.446 1.00 97.25 100 GLU A C 1
ATOM 786 O O . GLU A 1 100 ? 0.436 5.945 5.687 1.00 97.25 100 GLU A O 1
ATOM 791 N N . LEU A 1 101 ? 2.561 5.861 6.396 1.00 96.69 101 LEU A N 1
ATOM 792 C CA . LEU A 1 101 ? 2.244 5.576 7.794 1.00 96.69 101 LEU A CA 1
ATOM 793 C C . LEU A 1 101 ? 1.521 6.744 8.471 1.00 96.69 101 LEU A C 1
ATOM 795 O O . LEU A 1 101 ? 0.565 6.530 9.224 1.00 96.69 101 LEU A O 1
ATOM 799 N N . GLN A 1 102 ? 1.941 7.980 8.193 1.00 97.38 102 GLN A N 1
ATOM 800 C CA . GLN A 1 102 ? 1.243 9.175 8.666 1.00 97.38 102 GLN A CA 1
ATOM 801 C C . GLN A 1 102 ? -0.168 9.241 8.077 1.00 97.38 102 GLN A C 1
ATOM 803 O O . GLN A 1 102 ? -1.134 9.396 8.826 1.00 97.38 102 GLN A O 1
ATOM 808 N N . SER A 1 103 ? -0.303 9.029 6.765 1.00 97.50 103 SER A N 1
ATOM 809 C CA . SER A 1 103 ? -1.601 8.994 6.084 1.00 97.50 103 SER A CA 1
ATOM 810 C C . SER A 1 103 ? -2.534 7.922 6.670 1.00 97.50 103 SER A C 1
ATOM 812 O O . SER A 1 103 ? -3.664 8.232 7.050 1.00 97.50 103 SER A O 1
ATOM 814 N N . ALA A 1 104 ? -2.058 6.684 6.837 1.00 97.50 104 ALA A N 1
ATOM 815 C CA . ALA A 1 104 ? -2.830 5.595 7.441 1.00 97.50 104 ALA A CA 1
ATOM 816 C C . ALA A 1 104 ? -3.249 5.905 8.889 1.00 97.50 104 ALA A C 1
ATOM 818 O O . ALA A 1 104 ? -4.363 5.580 9.300 1.00 97.50 104 ALA A O 1
ATOM 819 N N . THR A 1 105 ? -2.385 6.578 9.655 1.00 97.62 105 THR A N 1
ATOM 820 C CA . THR A 1 105 ? -2.686 6.980 11.036 1.00 97.62 105 THR A CA 1
ATOM 821 C C . THR A 1 105 ? -3.803 8.022 11.099 1.00 97.62 105 THR A C 1
ATOM 823 O O . THR A 1 105 ? -4.670 7.917 11.966 1.00 97.62 105 THR A O 1
ATOM 826 N N . VAL A 1 106 ? -3.822 8.994 10.181 1.00 98.00 106 VAL A N 1
ATOM 827 C CA . VAL A 1 106 ? -4.895 10.003 10.111 1.00 98.00 106 VAL A CA 1
ATOM 828 C C . VAL A 1 106 ? -6.243 9.339 9.828 1.00 98.00 106 VAL A C 1
ATOM 830 O O . VAL A 1 106 ? -7.198 9.566 10.574 1.00 98.00 106 VAL A O 1
ATOM 833 N N . PHE A 1 107 ? -6.308 8.461 8.823 1.00 97.25 107 PHE A N 1
ATOM 834 C CA . PHE A 1 107 ? -7.529 7.708 8.522 1.00 97.25 107 PHE A CA 1
ATOM 835 C C . PHE A 1 107 ? -7.975 6.853 9.709 1.00 97.25 107 PHE A C 1
ATOM 837 O O . PHE A 1 107 ? -9.138 6.907 10.105 1.00 97.25 107 PHE A O 1
ATOM 844 N N . LEU A 1 108 ? -7.047 6.121 10.334 1.00 97.56 108 LEU A N 1
ATOM 845 C CA . LEU A 1 108 ? -7.355 5.283 11.491 1.00 97.56 108 LEU A CA 1
ATOM 846 C C . LEU A 1 108 ? -7.967 6.098 12.632 1.00 97.56 108 LEU A C 1
ATOM 848 O O . LEU A 1 108 ? -8.959 5.677 13.218 1.00 97.56 108 LEU A O 1
ATOM 852 N N . GLN A 1 109 ? -7.399 7.262 12.951 1.00 97.62 109 GLN A N 1
ATOM 853 C CA . GLN A 1 109 ? -7.937 8.126 14.002 1.00 97.62 109 GLN A CA 1
ATOM 854 C C . GLN A 1 109 ? -9.346 8.627 13.667 1.00 97.62 109 GLN A C 1
ATOM 856 O O . GLN A 1 109 ? -10.194 8.663 14.559 1.00 97.62 109 GLN A O 1
ATOM 861 N N . GLY A 1 110 ? -9.596 8.999 12.409 1.00 95.88 110 GLY A N 1
ATOM 862 C CA . GLY A 1 110 ? -10.910 9.444 11.944 1.00 95.88 110 GLY A CA 1
ATOM 863 C C . GLY A 1 110 ? -11.964 8.346 12.061 1.00 95.88 110 GLY A C 1
ATOM 864 O O . GLY A 1 110 ? -12.943 8.502 12.793 1.00 95.88 110 GLY A O 1
ATOM 865 N N . TYR A 1 111 ? -11.733 7.203 11.412 1.00 96.25 111 TYR A N 1
ATOM 866 C CA . TYR A 1 111 ? -12.705 6.107 11.409 1.00 96.25 111 TYR A CA 1
ATOM 867 C C . TYR A 1 111 ? -12.854 5.443 12.772 1.00 96.25 111 TYR A C 1
ATOM 869 O O . TYR A 1 111 ? -13.955 5.025 13.112 1.00 96.25 111 TYR A O 1
ATOM 877 N N . LYS A 1 112 ? -11.797 5.394 13.593 1.00 96.62 112 LYS A N 1
ATOM 878 C CA . LYS A 1 112 ? -11.914 4.900 14.968 1.00 96.62 112 LYS A CA 1
ATOM 879 C C . LYS A 1 112 ? -12.837 5.785 15.796 1.00 96.62 112 LYS A C 1
ATOM 881 O O . LYS A 1 112 ? -13.751 5.270 16.422 1.00 96.62 112 LYS A O 1
ATOM 886 N N . LYS A 1 113 ? -12.660 7.111 15.750 1.00 96.62 113 LYS A N 1
ATOM 887 C CA . LYS A 1 113 ? -13.565 8.042 16.445 1.00 96.62 113 LYS A CA 1
ATOM 888 C C . LYS A 1 113 ? -15.006 7.887 15.965 1.00 96.62 113 LYS A C 1
ATOM 890 O O . LYS A 1 113 ? -15.913 7.863 16.789 1.00 96.62 113 LYS A O 1
ATOM 895 N N . LEU A 1 114 ? -15.219 7.766 14.655 1.00 94.31 114 LEU A N 1
ATOM 896 C CA . LEU A 1 114 ? -16.550 7.564 14.079 1.00 94.31 114 LEU A CA 1
ATOM 897 C C . LEU A 1 114 ? -17.155 6.230 14.535 1.00 94.31 114 LEU A C 1
ATOM 899 O O . LEU A 1 114 ? -18.324 6.174 14.915 1.00 94.31 114 LEU A O 1
ATOM 903 N N . ASN A 1 115 ? -16.366 5.158 14.551 1.00 95.88 115 ASN A N 1
ATOM 904 C CA . ASN A 1 115 ? -16.833 3.859 15.005 1.00 95.88 115 ASN A CA 1
ATOM 905 C C . ASN A 1 115 ? -17.178 3.868 16.499 1.00 95.88 115 ASN A C 1
ATOM 907 O O . ASN A 1 115 ? -18.243 3.393 16.871 1.00 95.88 115 ASN A O 1
ATOM 911 N N . ASP A 1 116 ? -16.338 4.484 17.327 1.00 96.19 116 ASP A N 1
ATOM 912 C CA . ASP A 1 116 ? -16.517 4.543 18.780 1.00 96.19 116 ASP A CA 1
ATOM 913 C C . ASP A 1 116 ? -17.651 5.497 19.216 1.00 96.19 116 ASP A C 1
ATOM 915 O O . ASP A 1 116 ? -18.080 5.438 20.364 1.00 96.19 116 ASP A O 1
ATOM 919 N N . SER A 1 117 ? -18.132 6.388 18.335 1.00 94.75 117 SER A N 1
ATOM 920 C CA . SER A 1 117 ? -19.170 7.387 18.662 1.00 94.75 117 SER A CA 1
ATOM 921 C C . SER A 1 117 ? -20.490 7.232 17.908 1.00 94.75 117 SER A C 1
ATOM 923 O O . SER A 1 117 ? -21.520 7.674 18.413 1.00 94.75 117 SER A O 1
ATOM 925 N N . VAL A 1 118 ? -20.478 6.636 16.712 1.00 92.31 118 VAL A N 1
ATOM 926 C CA . VAL A 1 118 ? -21.653 6.561 15.827 1.00 92.31 118 VAL A CA 1
ATOM 927 C C . VAL A 1 118 ? -21.993 5.124 15.450 1.00 92.31 118 VAL A C 1
ATOM 929 O O . VAL A 1 118 ? -23.148 4.723 15.553 1.00 92.31 118 VAL A O 1
ATOM 932 N N . SER A 1 119 ? -21.014 4.349 14.972 1.00 92.38 119 SER A N 1
ATOM 933 C CA . SER A 1 119 ? -21.303 3.059 14.316 1.00 92.38 119 SER A CA 1
ATOM 934 C C . SER A 1 119 ? -21.310 1.862 15.268 1.00 92.38 119 SER A C 1
ATOM 936 O O . SER A 1 119 ? -22.015 0.889 15.006 1.00 92.38 119 SER A O 1
ATOM 938 N N . PHE A 1 120 ? -20.522 1.930 16.345 1.00 94.94 120 PHE A N 1
ATOM 939 C CA . PHE A 1 120 ? -20.357 0.912 17.389 1.00 94.94 120 PHE A CA 1
ATOM 940 C C . PHE A 1 120 ? -20.159 -0.513 16.855 1.00 94.94 120 PHE A C 1
ATOM 942 O O . PHE A 1 120 ? -20.595 -1.487 17.468 1.00 94.94 120 PHE A O 1
ATOM 949 N N . GLN A 1 121 ? -19.503 -0.649 15.699 1.00 96.31 121 GLN A N 1
ATOM 950 C CA . GLN A 1 121 ? -19.260 -1.954 15.102 1.00 96.31 121 GLN A CA 1
ATOM 951 C C . GLN A 1 121 ? -18.046 -2.613 15.768 1.00 96.31 121 GLN A C 1
ATOM 953 O O . GLN A 1 121 ? -17.035 -1.939 16.006 1.00 96.31 121 GLN A O 1
ATOM 958 N N . PRO A 1 122 ? -18.095 -3.926 16.046 1.00 96.06 122 PRO A N 1
ATOM 959 C CA . PRO A 1 122 ? -16.932 -4.649 16.536 1.00 96.06 122 PRO A CA 1
ATOM 960 C C . PRO A 1 122 ? -15.837 -4.674 15.464 1.00 96.06 122 PRO A C 1
ATOM 962 O O . PRO A 1 122 ? -16.118 -4.764 14.270 1.00 96.06 122 PRO A O 1
ATOM 965 N N . VAL A 1 123 ? -14.577 -4.605 15.893 1.00 96.94 123 VAL A N 1
ATOM 966 C CA . VAL A 1 123 ? -13.424 -4.715 14.992 1.00 96.94 123 VAL A CA 1
ATOM 967 C C . VAL A 1 123 ? -13.141 -6.201 14.734 1.00 96.94 123 VAL A C 1
ATOM 969 O O . VAL A 1 123 ? -12.821 -6.907 15.695 1.00 96.94 123 VAL A O 1
ATOM 972 N N . PRO A 1 124 ? -13.244 -6.695 13.484 1.00 96.38 124 PRO A N 1
ATOM 973 C CA . PRO A 1 124 ? -12.999 -8.103 13.180 1.00 96.38 124 PRO A CA 1
ATOM 974 C C . PRO A 1 124 ? -11.533 -8.506 13.401 1.00 96.38 124 PRO A C 1
ATOM 976 O O . PRO A 1 124 ? -10.630 -7.677 13.227 1.00 96.38 124 PRO A O 1
ATOM 979 N N . PRO A 1 125 ? -11.258 -9.779 13.733 1.00 96.62 125 PRO A N 1
ATOM 980 C CA . PRO A 1 125 ? -9.900 -10.299 13.799 1.00 96.62 125 PRO A CA 1
ATOM 981 C C . PRO A 1 125 ? -9.241 -10.352 12.413 1.00 96.62 125 PRO A C 1
ATOM 983 O O . PRO A 1 125 ? -9.895 -10.414 11.370 1.00 96.62 125 PRO A O 1
ATOM 986 N N . GLN A 1 126 ? -7.908 -10.402 12.400 1.00 94.62 126 GLN A N 1
ATOM 987 C CA . GLN A 1 126 ? -7.107 -10.382 11.171 1.00 94.62 126 GLN A CA 1
ATOM 988 C C . GLN A 1 126 ? -7.452 -11.520 10.189 1.00 94.62 126 GLN A C 1
ATOM 990 O O . GLN A 1 126 ? -7.417 -11.310 8.979 1.00 94.62 126 GLN A O 1
ATOM 995 N N . SER A 1 127 ? -7.819 -12.705 10.686 1.00 96.06 127 SER A N 1
ATOM 996 C CA . SER A 1 127 ? -8.217 -13.853 9.857 1.00 96.06 127 SER A CA 1
ATOM 997 C C . SER A 1 127 ? -9.488 -13.591 9.047 1.00 96.06 127 SER A C 1
ATOM 999 O O . SER A 1 127 ? -9.565 -13.973 7.882 1.00 96.06 127 SER A O 1
ATOM 1001 N N . GLU A 1 128 ? -10.470 -12.908 9.639 1.00 96.19 128 GLU A N 1
ATOM 1002 C CA . GLU A 1 128 ? -11.708 -12.531 8.950 1.00 96.19 128 GLU A CA 1
ATOM 1003 C C . GLU A 1 128 ? -11.443 -11.433 7.921 1.00 96.19 128 GLU A C 1
ATOM 1005 O O . GLU A 1 128 ? -11.902 -11.523 6.784 1.00 96.19 128 GLU A O 1
ATOM 1010 N N . LEU A 1 129 ? -10.622 -10.439 8.275 1.00 95.88 129 LEU A N 1
ATOM 1011 C CA . LEU A 1 129 ? -10.206 -9.391 7.340 1.00 95.88 129 LEU A CA 1
ATOM 1012 C C . LEU A 1 129 ? -9.471 -9.969 6.128 1.00 95.88 129 LEU A C 1
ATOM 1014 O O . LEU A 1 129 ? -9.681 -9.507 5.010 1.00 95.88 129 LEU A O 1
ATOM 1018 N N . GLN A 1 130 ? -8.637 -10.994 6.324 1.00 95.62 130 GLN A N 1
ATOM 1019 C CA . GLN A 1 130 ? -7.925 -11.652 5.231 1.00 95.62 130 GLN A CA 1
ATOM 1020 C C . GLN A 1 130 ? -8.882 -12.314 4.232 1.00 95.62 130 GLN A C 1
ATOM 1022 O O . GLN A 1 130 ? -8.642 -12.237 3.029 1.00 95.62 130 GLN A O 1
ATOM 1027 N N . ALA A 1 131 ? -9.974 -12.916 4.712 1.00 95.12 131 ALA A N 1
ATOM 1028 C CA . ALA A 1 131 ? -10.993 -13.525 3.856 1.00 95.12 131 ALA A CA 1
ATOM 1029 C C . ALA A 1 131 ? -11.785 -12.490 3.033 1.00 95.12 131 ALA A C 1
ATOM 1031 O O . ALA A 1 131 ? -12.352 -12.832 1.998 1.00 95.12 131 ALA A O 1
ATOM 1032 N N . LEU A 1 132 ? -11.801 -11.225 3.468 1.00 94.19 132 LEU A N 1
ATOM 1033 C CA . LEU A 1 132 ? -12.453 -10.117 2.766 1.00 94.19 132 LEU A CA 1
ATOM 1034 C C . LEU A 1 132 ? -11.569 -9.466 1.690 1.00 94.19 132 LEU A C 1
ATOM 1036 O O . LEU A 1 132 ? -12.054 -8.605 0.957 1.00 94.19 132 LEU A O 1
ATOM 1040 N N . ILE A 1 133 ? -10.288 -9.839 1.583 1.00 94.81 133 ILE A N 1
ATOM 1041 C CA . ILE A 1 133 ? -9.383 -9.271 0.577 1.00 94.81 133 ILE A CA 1
ATOM 1042 C C . ILE A 1 133 ? -9.747 -9.845 -0.804 1.00 94.81 133 ILE A C 1
ATOM 1044 O O . ILE A 1 133 ? -9.635 -11.057 -1.008 1.00 94.81 133 ILE A O 1
ATOM 1048 N N . PRO A 1 134 ? -10.155 -9.008 -1.776 1.00 92.56 134 PRO A N 1
ATOM 1049 C CA . PRO A 1 134 ? -10.490 -9.479 -3.112 1.00 92.56 134 PRO A CA 1
ATOM 1050 C C . PRO A 1 134 ? -9.241 -9.918 -3.885 1.00 92.56 134 PRO A C 1
ATOM 1052 O O . PRO A 1 134 ? -8.121 -9.480 -3.615 1.00 92.56 134 PRO A O 1
ATOM 1055 N N . ALA A 1 135 ? -9.445 -10.747 -4.911 1.00 89.62 135 ALA A N 1
ATOM 1056 C CA . ALA A 1 135 ? -8.380 -11.093 -5.843 1.00 89.62 135 ALA A CA 1
ATOM 1057 C C . ALA A 1 135 ? -7.859 -9.838 -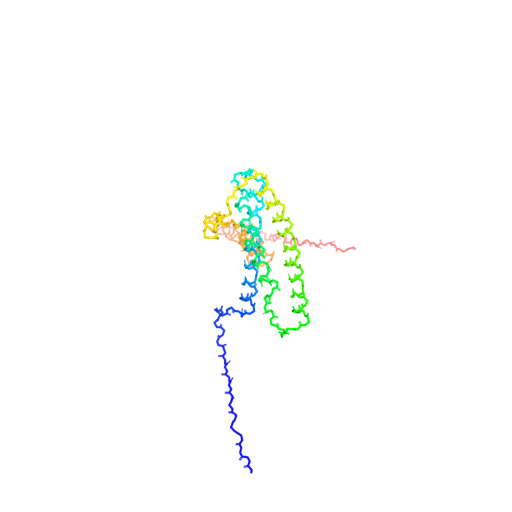6.570 1.00 89.62 135 ALA A C 1
ATOM 1059 O O . ALA A 1 135 ? -8.634 -8.993 -7.025 1.00 89.62 135 ALA A O 1
ATOM 1060 N N . GLY A 1 136 ? -6.534 -9.726 -6.687 1.00 85.88 136 GLY A N 1
ATOM 1061 C CA . GLY A 1 136 ? -5.886 -8.618 -7.387 1.00 85.88 136 GLY A CA 1
ATOM 1062 C C . GLY A 1 136 ? -6.176 -8.619 -8.891 1.00 85.88 136 GLY A C 1
ATOM 1063 O O . GLY A 1 136 ? -6.398 -9.664 -9.501 1.00 85.88 136 GLY A O 1
ATOM 1064 N N . ARG A 1 137 ? -6.138 -7.432 -9.507 1.00 87.19 137 ARG A N 1
ATOM 1065 C CA . ARG A 1 137 ? -6.261 -7.249 -10.961 1.00 87.19 137 ARG A CA 1
ATOM 1066 C C . ARG A 1 137 ? -4.923 -6.792 -11.542 1.00 87.19 137 ARG A C 1
ATOM 1068 O O . ARG A 1 137 ? -4.302 -5.881 -11.002 1.00 87.19 137 ARG A O 1
ATOM 1075 N N . LEU A 1 138 ? -4.499 -7.395 -12.655 1.00 88.50 138 LEU A N 1
ATOM 1076 C CA . LEU A 1 138 ? -3.306 -6.955 -13.383 1.00 88.50 138 LEU A CA 1
ATOM 1077 C C . LEU A 1 138 ? -3.534 -5.556 -13.970 1.00 88.50 138 LEU A C 1
ATOM 1079 O O . LEU A 1 138 ? -4.481 -5.346 -14.724 1.00 88.50 138 LEU A O 1
ATOM 1083 N N . ALA A 1 139 ? -2.657 -4.611 -13.628 1.00 88.12 139 ALA A N 1
ATOM 1084 C CA . ALA A 1 139 ? -2.721 -3.237 -14.130 1.00 88.12 139 ALA A CA 1
ATOM 1085 C C . ALA A 1 139 ? -2.060 -3.073 -15.509 1.00 88.12 139 ALA A C 1
ATOM 1087 O O . ALA A 1 139 ? -2.444 -2.197 -16.279 1.00 88.12 139 ALA A O 1
ATOM 1088 N N . VAL A 1 140 ? -1.065 -3.910 -15.824 1.00 90.19 140 VAL A N 1
ATOM 1089 C CA . VAL A 1 140 ? -0.270 -3.818 -17.053 1.00 90.19 140 VAL A CA 1
ATOM 1090 C C . VAL A 1 140 ? -0.281 -5.166 -17.760 1.00 90.19 140 VAL A C 1
ATOM 1092 O O . VAL A 1 140 ? 0.120 -6.178 -17.187 1.00 90.19 140 VAL A O 1
ATOM 1095 N N . ALA A 1 141 ? -0.734 -5.172 -19.012 1.00 90.06 141 ALA A N 1
ATOM 1096 C CA . ALA A 1 141 ? -0.594 -6.320 -19.895 1.00 90.06 141 ALA A CA 1
ATOM 1097 C C . ALA A 1 141 ? 0.806 -6.321 -20.523 1.00 90.06 141 ALA A C 1
ATOM 1099 O O . ALA A 1 141 ? 1.327 -5.273 -20.913 1.00 90.06 141 ALA A O 1
ATOM 1100 N N . VAL A 1 142 ? 1.411 -7.501 -20.652 1.00 91.44 142 VAL A N 1
ATOM 1101 C CA . VAL A 1 142 ? 2.684 -7.650 -21.363 1.00 91.44 142 VAL A CA 1
ATOM 1102 C C . VAL A 1 142 ? 2.438 -7.352 -22.840 1.00 91.44 142 VAL A C 1
ATOM 1104 O O . VAL A 1 142 ? 1.724 -8.091 -23.516 1.00 91.44 142 VAL A O 1
ATOM 1107 N N . LYS A 1 143 ? 3.017 -6.261 -23.349 1.00 92.56 143 LYS A N 1
ATOM 1108 C CA . LYS A 1 143 ? 2.987 -5.963 -24.782 1.00 92.56 143 LYS A CA 1
ATOM 1109 C C . LYS A 1 143 ? 3.978 -6.898 -25.483 1.00 92.56 143 LYS A C 1
ATOM 1111 O O . LYS A 1 143 ? 5.173 -6.797 -25.194 1.00 92.56 143 LYS A O 1
ATOM 1116 N N . PRO A 1 144 ? 3.529 -7.786 -26.387 1.00 93.31 144 PRO A N 1
ATOM 1117 C CA . PRO A 1 144 ? 4.452 -8.636 -27.119 1.00 93.31 144 PRO A CA 1
ATOM 1118 C C . PRO A 1 144 ? 5.37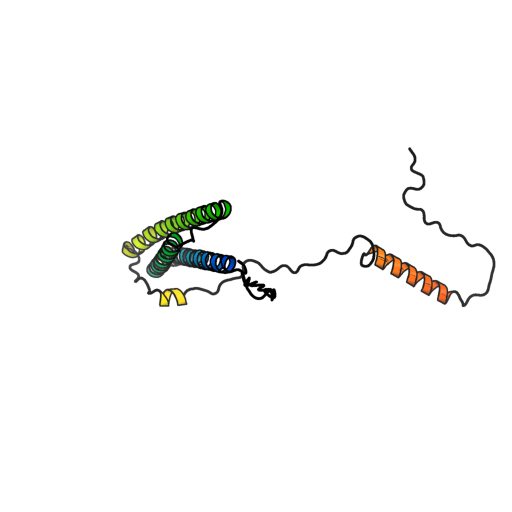4 -7.756 -27.962 1.00 93.31 144 PRO A C 1
ATOM 1120 O O . PRO A 1 144 ? 4.935 -6.825 -28.643 1.00 93.31 144 PRO A O 1
ATOM 1123 N N . TYR A 1 145 ? 6.670 -8.030 -27.881 1.00 93.81 145 TYR A N 1
ATOM 1124 C CA . TYR A 1 145 ? 7.651 -7.349 -28.705 1.00 93.81 145 TYR A CA 1
ATOM 1125 C C . TYR A 1 145 ? 7.536 -7.842 -30.151 1.00 93.81 145 TYR A C 1
ATOM 1127 O O . TYR A 1 145 ? 7.604 -9.043 -30.409 1.00 93.81 145 TYR A O 1
ATOM 1135 N N . MET A 1 146 ? 7.395 -6.909 -31.091 1.00 93.44 146 MET A N 1
ATOM 1136 C CA . MET A 1 146 ? 7.474 -7.183 -32.523 1.00 93.44 146 MET A CA 1
ATOM 1137 C C . MET A 1 146 ? 8.740 -6.534 -33.068 1.00 93.44 146 MET A C 1
ATOM 1139 O O . MET A 1 146 ? 8.945 -5.330 -32.904 1.00 93.44 146 MET A O 1
ATOM 1143 N N . LYS A 1 147 ? 9.599 -7.341 -33.701 1.00 90.94 147 LYS A N 1
ATOM 1144 C CA . LYS A 1 147 ? 10.784 -6.827 -34.393 1.00 90.94 147 LYS A CA 1
ATOM 1145 C C . LYS A 1 147 ? 10.325 -5.878 -35.509 1.00 90.94 147 LYS A C 1
ATOM 1147 O O . LYS A 1 147 ? 9.400 -6.243 -36.237 1.00 90.94 147 LYS A O 1
ATOM 1152 N N . PRO A 1 148 ? 10.931 -4.687 -35.655 1.00 91.94 148 PRO A N 1
ATOM 1153 C CA . PRO A 1 148 ? 10.619 -3.818 -36.780 1.00 91.94 148 PRO A CA 1
ATOM 1154 C C . PRO A 1 148 ? 11.014 -4.509 -38.088 1.00 91.94 148 PRO A C 1
ATOM 1156 O O . PRO A 1 148 ? 12.021 -5.219 -38.142 1.00 91.94 148 PRO A O 1
ATOM 1159 N N . THR A 1 149 ? 10.234 -4.293 -39.144 1.00 89.38 149 THR A N 1
ATOM 1160 C CA . THR A 1 149 ? 10.605 -4.727 -40.493 1.00 89.38 149 THR A CA 1
ATOM 1161 C C . THR A 1 149 ? 11.870 -3.981 -40.927 1.00 89.38 149 THR A C 1
ATOM 1163 O O . THR A 1 149 ? 11.884 -2.748 -40.842 1.00 89.38 149 THR A O 1
ATOM 1166 N N . PRO A 1 150 ? 12.933 -4.678 -41.372 1.00 91.25 150 PRO A N 1
ATOM 1167 C CA . PRO A 1 150 ? 14.133 -4.032 -41.893 1.00 91.25 150 PRO A CA 1
ATOM 1168 C C . PRO A 1 150 ? 13.787 -3.031 -43.001 1.00 91.25 150 PRO A C 1
ATOM 1170 O O . PRO A 1 150 ? 12.983 -3.334 -43.878 1.00 91.25 150 PRO A O 1
ATOM 1173 N N . ALA A 1 151 ? 14.391 -1.841 -42.977 1.00 86.69 151 ALA A N 1
ATOM 1174 C CA . ALA A 1 151 ? 14.156 -0.826 -44.009 1.00 86.69 151 ALA A CA 1
ATOM 1175 C C . ALA A 1 151 ? 14.796 -1.208 -45.358 1.00 86.69 151 ALA A C 1
ATOM 1177 O O . ALA A 1 151 ? 14.256 -0.902 -46.416 1.00 86.69 151 ALA A O 1
ATOM 1178 N N . PHE A 1 152 ? 15.925 -1.922 -45.323 1.00 86.62 152 PHE A N 1
ATOM 1179 C CA . PHE A 1 152 ? 16.687 -2.329 -46.501 1.00 86.62 152 PHE A CA 1
ATOM 1180 C C . PHE A 1 152 ? 17.234 -3.750 -46.323 1.00 86.62 152 PHE A C 1
ATOM 1182 O O . PHE A 1 152 ? 17.494 -4.179 -45.199 1.00 86.62 152 PHE A O 1
ATOM 1189 N N . GLY A 1 153 ? 17.454 -4.448 -47.438 1.00 87.00 153 GLY A N 1
ATOM 1190 C CA . GLY A 1 153 ? 18.053 -5.784 -47.458 1.00 87.00 153 GLY A CA 1
ATOM 1191 C C . GLY A 1 153 ? 17.060 -6.932 -47.223 1.00 87.00 153 GLY A C 1
ATOM 1192 O O . GLY A 1 153 ? 15.850 -6.715 -47.230 1.00 87.00 153 GLY A O 1
ATOM 1193 N N . PRO A 1 154 ? 17.556 -8.169 -47.042 1.00 84.44 154 PRO A N 1
ATOM 1194 C CA . PRO A 1 154 ? 16.715 -9.355 -46.910 1.00 84.44 154 PRO A CA 1
ATOM 1195 C C . PRO A 1 154 ? 15.684 -9.218 -45.784 1.00 84.44 154 PRO A C 1
ATOM 1197 O O . PRO A 1 154 ? 16.031 -8.941 -44.637 1.00 84.44 154 PRO A O 1
ATOM 1200 N N . GLY A 1 155 ? 14.407 -9.402 -46.122 1.00 81.06 155 GLY A N 1
ATOM 1201 C CA . GLY A 1 155 ? 13.284 -9.210 -45.200 1.00 81.06 155 GLY A CA 1
ATOM 1202 C C . GLY A 1 155 ? 12.707 -7.789 -45.164 1.00 81.06 155 GLY A C 1
ATOM 1203 O O . GLY A 1 155 ? 11.747 -7.562 -44.427 1.00 81.06 155 GLY A O 1
ATOM 1204 N N . SER A 1 156 ? 13.242 -6.845 -45.949 1.00 89.69 156 SER A N 1
ATOM 1205 C CA . SER A 1 156 ? 12.570 -5.571 -46.219 1.00 89.69 156 SER A CA 1
ATOM 1206 C C . SER A 1 156 ? 11.483 -5.724 -47.284 1.00 89.69 156 SER A C 1
ATOM 1208 O O . SER A 1 156 ? 11.543 -6.611 -48.137 1.00 89.69 156 SER A O 1
ATOM 1210 N N . VAL A 1 157 ? 10.500 -4.823 -47.259 1.00 87.88 157 VAL A N 1
ATOM 1211 C CA . VAL A 1 157 ? 9.408 -4.790 -48.248 1.00 87.88 157 VAL A CA 1
ATOM 1212 C C . VAL A 1 157 ? 9.958 -4.603 -49.663 1.00 87.88 157 VAL A C 1
ATOM 1214 O O . VAL A 1 157 ? 9.564 -5.320 -50.574 1.00 87.88 157 VAL A O 1
ATOM 1217 N N . GLU A 1 158 ? 10.924 -3.698 -49.830 1.00 86.50 158 GLU A N 1
ATOM 1218 C CA . GLU A 1 158 ? 11.572 -3.433 -51.120 1.00 86.50 158 GLU A CA 1
ATOM 1219 C C . GLU A 1 158 ? 12.338 -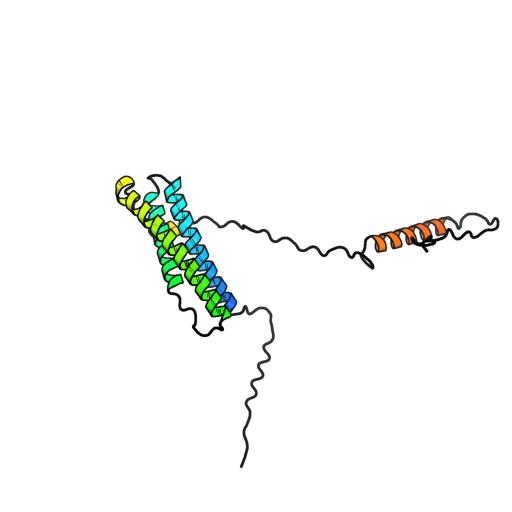4.647 -51.654 1.00 86.50 158 GLU A C 1
ATOM 1221 O O . GLU A 1 158 ? 12.319 -4.916 -52.851 1.00 86.50 158 GLU A O 1
ATOM 1226 N N . TYR A 1 159 ? 12.996 -5.414 -50.780 1.00 86.38 159 TYR A N 1
ATOM 1227 C CA . TYR A 1 159 ? 13.718 -6.615 -51.196 1.00 86.38 159 TYR A CA 1
ATOM 1228 C C . TYR A 1 159 ? 12.762 -7.711 -51.678 1.00 86.38 159 TYR A C 1
ATOM 1230 O O . TYR A 1 159 ? 13.005 -8.311 -52.722 1.00 86.38 159 TYR A O 1
ATOM 1238 N N . VAL A 1 160 ? 11.659 -7.933 -50.954 1.00 87.19 160 VAL A N 1
ATOM 1239 C CA . VAL A 1 160 ? 10.615 -8.892 -51.358 1.00 87.19 160 VAL A CA 1
ATOM 1240 C C . VAL A 1 160 ? 9.950 -8.452 -52.659 1.00 87.19 160 VAL A C 1
ATOM 1242 O O . VAL A 1 160 ? 9.761 -9.271 -53.552 1.00 87.19 160 VAL A O 1
ATOM 1245 N N . ARG A 1 161 ? 9.649 -7.156 -52.799 1.00 86.75 161 ARG A N 1
ATOM 1246 C CA . ARG A 1 161 ? 9.078 -6.591 -54.024 1.00 86.75 161 ARG A CA 1
ATOM 1247 C C . ARG A 1 161 ? 9.993 -6.815 -55.223 1.00 86.75 161 ARG A C 1
ATOM 1249 O O . ARG A 1 161 ? 9.531 -7.285 -56.253 1.00 86.75 161 ARG A O 1
ATOM 1256 N N . ARG A 1 162 ? 11.287 -6.529 -55.077 1.00 85.75 162 ARG A N 1
ATOM 1257 C CA . ARG A 1 162 ? 12.260 -6.712 -56.158 1.00 85.75 162 ARG A CA 1
ATOM 1258 C C . ARG A 1 162 ? 12.389 -8.177 -56.575 1.00 85.75 162 ARG A C 1
ATOM 1260 O O . ARG A 1 162 ? 12.487 -8.449 -57.762 1.00 85.75 162 ARG A O 1
ATOM 1267 N N . GLN A 1 163 ? 12.362 -9.105 -55.614 1.00 86.75 163 GLN A N 1
ATOM 1268 C CA . GLN A 1 163 ? 12.354 -10.539 -55.918 1.00 86.75 163 GLN A CA 1
ATOM 1269 C C . GLN A 1 163 ? 11.066 -10.984 -56.617 1.00 86.75 163 GLN A C 1
ATOM 1271 O O . GLN A 1 163 ? 11.127 -11.817 -57.515 1.00 86.75 163 GLN A O 1
ATOM 1276 N N . ALA A 1 164 ? 9.912 -10.436 -56.226 1.00 87.50 164 ALA A N 1
ATOM 1277 C CA . ALA A 1 164 ? 8.643 -10.728 -56.887 1.00 87.50 164 ALA A CA 1
ATOM 1278 C C . ALA A 1 164 ? 8.633 -10.219 -58.338 1.00 87.50 164 ALA A C 1
ATOM 1280 O O . ALA A 1 164 ? 8.305 -10.981 -59.240 1.00 87.50 164 ALA A O 1
ATOM 1281 N N . GLU A 1 165 ? 9.079 -8.980 -58.573 1.00 87.19 165 GLU A N 1
ATOM 1282 C CA . GLU A 1 165 ? 9.206 -8.404 -59.921 1.00 87.19 165 GLU A CA 1
ATOM 1283 C C . GLU A 1 165 ? 10.180 -9.216 -60.803 1.00 87.19 165 GLU A C 1
ATOM 1285 O O . GLU A 1 165 ? 9.932 -9.409 -61.990 1.00 87.19 165 GLU A O 1
ATOM 1290 N N . GLU A 1 166 ? 11.278 -9.728 -60.237 1.00 86.75 166 GLU A N 1
ATOM 1291 C CA . GLU A 1 166 ? 12.236 -10.576 -60.962 1.00 86.75 166 GLU A CA 1
ATOM 1292 C C . GLU A 1 166 ? 11.636 -11.935 -61.364 1.00 86.75 166 GLU A C 1
ATOM 1294 O O . GLU A 1 166 ? 11.872 -12.400 -62.479 1.00 86.75 166 GLU A O 1
ATOM 1299 N N . LEU A 1 167 ? 10.821 -12.546 -60.498 1.00 84.56 167 LEU A N 1
ATOM 1300 C CA . LEU A 1 167 ? 10.111 -13.792 -60.806 1.00 84.56 167 LEU A CA 1
ATOM 1301 C C . LEU A 1 167 ? 9.015 -13.596 -61.864 1.00 84.56 167 LEU A C 1
ATOM 1303 O O . LEU A 1 167 ? 8.920 -14.408 -62.780 1.00 84.56 167 LEU A O 1
ATOM 1307 N N . GLU A 1 168 ? 8.235 -12.513 -61.789 1.00 80.44 168 GLU A N 1
ATOM 1308 C CA . GLU A 1 168 ? 7.203 -12.199 -62.793 1.00 80.44 168 GLU A CA 1
ATOM 1309 C C . GLU A 1 168 ? 7.807 -11.977 -64.189 1.00 80.44 168 GLU A C 1
ATOM 1311 O O . GLU A 1 168 ? 7.220 -12.376 -65.198 1.00 80.44 168 GLU A O 1
ATOM 1316 N N . LEU A 1 169 ? 8.993 -11.362 -64.263 1.00 77.44 169 LEU A N 1
ATOM 1317 C CA . LEU A 1 169 ? 9.727 -11.187 -65.520 1.00 77.44 169 LEU A CA 1
ATOM 1318 C C . LEU A 1 169 ? 10.249 -12.514 -66.086 1.00 77.44 169 LEU A C 1
ATOM 1320 O O . LEU A 1 169 ? 10.258 -12.687 -67.304 1.00 77.44 169 LEU A O 1
ATOM 1324 N N . LEU A 1 170 ? 10.668 -13.441 -65.221 1.00 75.31 170 LEU A N 1
ATOM 1325 C CA . LEU A 1 170 ? 11.053 -14.799 -65.614 1.00 75.31 170 LEU A CA 1
ATOM 1326 C C . LEU A 1 170 ? 9.855 -15.572 -66.181 1.00 75.31 170 LEU A C 1
ATOM 1328 O O . LEU A 1 170 ? 9.968 -16.134 -67.268 1.00 75.31 170 LEU A O 1
ATOM 1332 N N . GLU A 1 171 ? 8.693 -15.505 -65.532 1.00 71.50 171 GLU A N 1
ATOM 1333 C CA . GLU A 1 171 ? 7.460 -16.165 -65.991 1.00 71.50 171 GLU A CA 1
ATOM 1334 C C . GLU A 1 171 ? 6.996 -15.629 -67.362 1.00 71.50 171 GLU A C 1
ATOM 1336 O O . GLU A 1 171 ? 6.714 -16.400 -68.277 1.00 71.50 171 GLU A O 1
ATOM 1341 N N . HIS A 1 172 ? 7.058 -14.308 -67.577 1.00 59.56 172 HIS A N 1
ATOM 1342 C CA . HIS A 1 172 ? 6.762 -13.705 -68.887 1.00 59.56 172 HIS A CA 1
ATOM 1343 C C . HIS A 1 172 ? 7.790 -14.052 -69.978 1.00 59.56 172 HIS A C 1
ATOM 1345 O O . HIS A 1 172 ? 7.482 -13.938 -71.166 1.00 59.56 172 HIS A O 1
ATOM 1351 N N . SER A 1 173 ? 9.015 -14.435 -69.605 1.00 58.88 173 SER A N 1
ATOM 1352 C CA . SER A 1 173 ? 10.042 -14.860 -70.562 1.00 58.88 173 SER A CA 1
ATOM 1353 C C . SER A 1 173 ? 9.901 -16.327 -70.978 1.00 58.88 173 SER A C 1
ATOM 1355 O O . SER A 1 173 ? 10.227 -16.656 -72.117 1.00 58.88 173 SER A O 1
ATOM 1357 N N . GLU A 1 174 ? 9.351 -17.181 -70.111 1.00 55.78 174 GLU A N 1
ATOM 1358 C CA . GLU A 1 174 ? 9.092 -18.597 -70.408 1.00 55.78 174 GLU A CA 1
ATOM 1359 C C . GLU A 1 174 ? 7.854 -18.782 -71.308 1.00 55.78 174 GLU A C 1
ATOM 1361 O O . GLU A 1 174 ? 7.872 -19.618 -72.212 1.00 55.78 174 GLU A O 1
ATOM 1366 N N . ASP A 1 175 ? 6.827 -17.933 -71.181 1.00 51.53 175 ASP A N 1
ATOM 1367 C CA . ASP A 1 175 ? 5.672 -17.929 -72.100 1.00 51.53 175 ASP A CA 1
ATOM 1368 C C . ASP A 1 175 ? 5.996 -17.350 -73.498 1.00 51.53 175 ASP A C 1
ATOM 1370 O O . ASP A 1 175 ? 5.271 -17.583 -74.476 1.00 51.53 175 ASP A O 1
ATOM 1374 N N . ALA A 1 176 ? 7.112 -16.626 -73.634 1.00 49.56 176 ALA A N 1
ATOM 1375 C CA . ALA A 1 176 ? 7.553 -16.025 -74.893 1.00 49.56 176 ALA A CA 1
ATOM 1376 C C . ALA A 1 176 ? 8.343 -16.983 -75.814 1.00 49.56 176 ALA A C 1
ATOM 1378 O O . ALA A 1 176 ? 8.603 -16.628 -76.966 1.00 49.56 176 ALA A O 1
ATOM 1379 N N . GLU A 1 177 ? 8.668 -18.211 -75.385 1.00 44.28 177 GLU A N 1
ATOM 1380 C CA . GLU A 1 177 ? 9.335 -19.217 -76.239 1.00 44.28 177 GLU A CA 1
ATOM 1381 C C . GLU A 1 177 ? 8.396 -19.915 -77.255 1.00 44.28 177 GLU A C 1
ATOM 1383 O O . GLU A 1 177 ? 8.792 -20.866 -77.931 1.00 44.28 177 GLU A O 1
ATOM 1388 N N . SER A 1 178 ? 7.164 -19.424 -77.444 1.00 43.78 178 SER A N 1
ATOM 1389 C CA . SER A 1 178 ? 6.200 -19.954 -78.427 1.00 43.78 178 SER A CA 1
ATOM 1390 C C . SER A 1 178 ? 5.850 -19.010 -79.591 1.00 43.78 178 SER A C 1
ATOM 1392 O O . SER A 1 178 ? 4.844 -19.222 -80.270 1.00 43.78 178 SER A O 1
ATOM 1394 N N . MET A 1 179 ? 6.676 -17.999 -79.889 1.00 39.38 179 MET A N 1
ATOM 1395 C CA . MET A 1 179 ? 6.474 -17.122 -81.058 1.00 39.38 179 MET A CA 1
ATOM 1396 C C . MET A 1 179 ? 7.711 -17.071 -81.971 1.00 39.38 179 MET A C 1
ATOM 1398 O O . MET A 1 179 ? 8.830 -16.903 -81.485 1.00 39.38 179 MET A O 1
ATOM 1402 N N . PRO A 1 180 ? 7.545 -17.225 -83.302 1.00 41.31 180 PRO A N 1
ATOM 1403 C CA . PRO A 1 180 ? 8.663 -17.294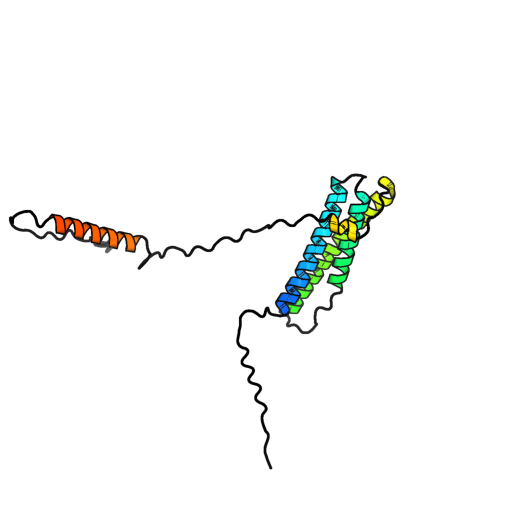 -84.225 1.00 41.31 180 PRO A CA 1
ATOM 1404 C C . PRO A 1 180 ? 9.297 -15.917 -84.441 1.00 41.31 180 PRO A C 1
ATOM 1406 O O . PRO A 1 180 ? 8.644 -14.878 -84.452 1.00 41.31 180 PRO A O 1
ATOM 1409 N N . VAL A 1 181 ? 10.606 -15.980 -84.651 1.00 47.25 181 VAL A N 1
ATOM 1410 C CA . VAL A 1 181 ? 11.569 -14.907 -84.889 1.00 47.25 181 VAL A CA 1
ATOM 1411 C C . VAL A 1 181 ? 11.072 -13.850 -85.886 1.00 47.25 181 VAL A C 1
ATOM 1413 O O . VAL A 1 181 ? 10.848 -14.151 -87.058 1.00 47.25 181 VAL A O 1
ATOM 1416 N N . SER A 1 182 ? 11.033 -12.587 -85.456 1.00 39.75 182 SER A N 1
ATOM 1417 C CA . SER A 1 182 ? 11.175 -11.437 -86.354 1.00 39.75 182 SER A CA 1
ATOM 1418 C C . SER A 1 182 ? 11.910 -10.285 -85.661 1.00 39.75 182 SER A C 1
ATOM 1420 O O . SER A 1 182 ? 11.391 -9.682 -84.730 1.00 39.75 182 SER A O 1
ATOM 1422 N N . ASP A 1 183 ? 13.131 -10.053 -86.142 1.00 34.97 183 ASP A N 1
ATOM 1423 C CA . ASP A 1 183 ? 13.944 -8.832 -86.162 1.00 34.97 183 ASP A CA 1
ATOM 1424 C C . ASP A 1 183 ? 13.923 -7.808 -85.006 1.00 34.97 183 ASP A C 1
ATOM 1426 O O . ASP A 1 183 ? 12.952 -7.114 -84.734 1.00 34.97 183 ASP A O 1
ATOM 1430 N N . ALA A 1 184 ? 15.137 -7.608 -84.476 1.00 42.28 184 ALA A N 1
ATOM 1431 C CA . ALA A 1 184 ? 15.763 -6.323 -84.159 1.00 42.28 184 ALA A CA 1
ATOM 1432 C C . ALA A 1 184 ? 14.970 -5.298 -83.321 1.00 42.28 184 ALA A C 1
ATOM 1434 O O . ALA A 1 184 ? 14.261 -4.443 -83.837 1.00 42.28 184 ALA A O 1
ATOM 1435 N N . THR A 1 185 ? 15.266 -5.235 -82.020 1.00 37.88 185 THR A N 1
ATOM 1436 C CA . THR A 1 185 ? 16.042 -4.143 -81.383 1.00 37.88 185 THR A CA 1
ATOM 1437 C C . THR A 1 185 ? 15.940 -4.271 -79.863 1.00 37.88 185 THR A C 1
ATOM 1439 O O . THR A 1 185 ? 14.899 -4.047 -79.256 1.00 37.88 185 THR A O 1
ATOM 1442 N N . GLY A 1 186 ? 17.056 -4.618 -79.220 1.00 46.47 186 GLY A N 1
ATOM 1443 C CA . GLY A 1 186 ? 17.183 -4.535 -77.770 1.00 46.47 186 GLY A CA 1
ATOM 1444 C C . GLY A 1 186 ? 17.201 -3.074 -77.328 1.00 46.47 186 GLY A C 1
ATOM 1445 O O . GLY A 1 186 ? 18.252 -2.436 -77.338 1.00 46.47 186 GLY A O 1
ATOM 1446 N N . LEU A 1 187 ? 16.052 -2.549 -76.914 1.00 42.19 187 LEU A N 1
ATOM 1447 C CA . LEU A 1 187 ? 15.964 -1.302 -76.164 1.00 42.19 187 LEU A CA 1
ATOM 1448 C C . LEU A 1 187 ? 15.873 -1.645 -74.681 1.00 42.19 187 LEU A C 1
ATOM 1450 O O . LEU A 1 187 ? 14.809 -1.895 -74.127 1.00 42.19 187 LEU A O 1
ATOM 1454 N N . ARG A 1 188 ? 17.047 -1.656 -74.043 1.00 49.06 188 ARG A N 1
ATOM 1455 C CA . ARG A 1 188 ? 17.196 -1.563 -72.590 1.00 49.06 188 ARG A CA 1
ATOM 1456 C C . ARG A 1 188 ? 16.411 -0.333 -72.117 1.00 49.06 188 ARG A C 1
ATOM 1458 O O . ARG A 1 188 ? 16.893 0.787 -72.281 1.00 49.06 188 ARG A O 1
ATOM 1465 N N . SER A 1 189 ? 15.212 -0.517 -71.563 1.00 52.75 189 SER A N 1
ATOM 1466 C CA . SER A 1 189 ? 14.480 0.578 -70.926 1.00 52.75 189 SER A CA 1
ATOM 1467 C C . SER A 1 189 ? 15.241 0.971 -69.664 1.00 52.75 189 SER A C 1
ATOM 1469 O O . SER A 1 189 ? 15.324 0.207 -68.701 1.00 52.75 189 SER A O 1
ATOM 1471 N N . GLY A 1 190 ? 15.888 2.131 -69.737 1.00 51.66 190 GLY A N 1
ATOM 1472 C CA . GLY A 1 190 ? 16.816 2.635 -68.744 1.00 51.66 190 GLY A CA 1
ATOM 1473 C C . GLY A 1 190 ? 16.214 2.687 -67.346 1.00 51.66 190 GLY A C 1
ATOM 1474 O O . GLY A 1 190 ? 15.187 3.314 -67.105 1.00 51.66 190 GLY A O 1
ATOM 1475 N N . GLN A 1 191 ? 16.934 2.078 -66.409 1.00 51.00 191 GLN A N 1
ATOM 1476 C CA . GLN A 1 191 ? 16.879 2.452 -65.006 1.00 51.00 191 GLN A CA 1
ATOM 1477 C C . GLN A 1 191 ? 17.328 3.916 -64.895 1.00 51.00 191 GLN A C 1
ATOM 1479 O O . GLN A 1 191 ? 18.519 4.218 -64.812 1.00 51.00 191 GLN A O 1
ATOM 1484 N N . SER A 1 192 ? 16.381 4.848 -64.942 1.00 57.81 192 SER A N 1
ATOM 1485 C CA . SER A 1 192 ? 16.632 6.244 -64.593 1.00 57.81 192 SER A CA 1
ATOM 1486 C C . SER A 1 192 ? 16.727 6.347 -63.070 1.00 57.81 192 SER A C 1
ATOM 1488 O O . SER A 1 192 ? 15.718 6.372 -62.371 1.00 57.81 192 SER A O 1
ATOM 1490 N N . TYR A 1 193 ? 17.954 6.362 -62.543 1.00 67.88 193 TYR A N 1
ATOM 1491 C CA . TYR A 1 193 ? 18.212 6.621 -61.126 1.00 67.88 193 TYR A CA 1
ATOM 1492 C C . TYR A 1 193 ? 17.848 8.072 -60.771 1.00 67.88 193 TYR A C 1
ATOM 1494 O O . TYR A 1 193 ? 18.208 9.012 -61.489 1.00 67.88 193 TYR A O 1
ATOM 1502 N N . ALA A 1 194 ? 17.142 8.253 -59.652 1.00 56.41 194 ALA A N 1
ATOM 1503 C CA . ALA A 1 194 ? 16.733 9.557 -59.142 1.00 56.41 194 ALA A CA 1
ATOM 1504 C C . ALA A 1 194 ? 17.970 10.388 -58.749 1.00 56.41 194 ALA A C 1
ATOM 1506 O O . ALA A 1 194 ? 18.602 10.142 -57.725 1.00 56.41 194 ALA A O 1
ATOM 1507 N N . GLY A 1 195 ? 18.333 11.349 -59.602 1.00 66.06 195 GLY A N 1
ATOM 1508 C CA . GLY A 1 195 ? 19.518 12.203 -59.451 1.00 66.06 195 GLY A CA 1
ATOM 1509 C C . GLY A 1 195 ? 20.294 12.441 -60.751 1.00 66.06 195 GLY A C 1
ATOM 1510 O O . GLY A 1 195 ? 21.163 13.312 -60.791 1.00 66.06 195 GLY A O 1
ATOM 1511 N N . ALA A 1 196 ? 19.976 11.718 -61.831 1.00 61.34 196 ALA A N 1
ATOM 1512 C CA . ALA A 1 196 ? 20.552 11.990 -63.145 1.00 61.34 196 ALA A CA 1
ATOM 1513 C C . ALA A 1 196 ? 20.128 13.390 -63.640 1.00 61.34 196 ALA A C 1
ATOM 1515 O O . ALA A 1 196 ? 18.970 13.604 -63.987 1.00 61.34 196 ALA A O 1
ATOM 1516 N N . GLY A 1 197 ? 21.066 14.344 -63.652 1.00 64.94 197 GLY A N 1
ATOM 1517 C CA . GLY A 1 197 ? 20.856 15.709 -64.160 1.00 64.94 197 GLY A CA 1
ATOM 1518 C C . GLY A 1 197 ? 20.847 16.831 -63.113 1.00 64.94 197 GLY A C 1
ATOM 1519 O O . GLY A 1 197 ? 20.629 17.982 -63.475 1.00 64.94 197 GLY A O 1
ATOM 1520 N N . SER A 1 198 ? 21.115 16.540 -61.839 1.00 55.97 198 SER A N 1
ATOM 1521 C CA . SER A 1 198 ? 21.175 17.553 -60.774 1.00 55.97 198 SER A CA 1
ATOM 1522 C C . SER A 1 198 ? 22.618 18.002 -60.491 1.00 55.97 198 SER A C 1
ATOM 1524 O O . SER A 1 198 ? 23.211 17.597 -59.492 1.00 55.97 198 SER A O 1
ATOM 1526 N N . TYR A 1 199 ? 23.174 18.855 -61.354 1.00 48.44 199 TYR A N 1
ATOM 1527 C CA . TYR A 1 199 ? 24.307 19.721 -61.005 1.00 48.44 199 TYR A CA 1
ATOM 1528 C C . TYR A 1 199 ? 23.878 21.174 -61.187 1.00 48.44 199 TYR A C 1
ATOM 1530 O O . TYR A 1 199 ? 23.881 21.662 -62.313 1.00 48.44 199 TYR A O 1
ATOM 1538 N N . PHE A 1 200 ? 23.515 21.833 -60.089 1.00 49.28 200 PHE A N 1
ATOM 1539 C CA . PHE A 1 200 ? 23.536 23.286 -59.922 1.00 49.28 200 PHE A CA 1
ATOM 1540 C C . PHE A 1 200 ? 23.774 23.601 -58.448 1.00 49.28 200 PHE A C 1
ATOM 1542 O O . PHE A 1 200 ? 23.146 22.924 -57.602 1.00 49.28 200 PHE A O 1
#

Radius of gyration: 36.14 Å; chains: 1; bounding box: 85×48×105 Å

Organism: Grifola frondosa (NCBI:txid5627)

Secondary structure (DSSP, 8-state):
----------------TT---HHHHHHHHHHHHHHHHHHHHHHHHHHHHHSGGGSHHHHHHHHHHHHHHHHHHHH----S---HHHHHHHHHHHHHHHHHHHHHHHHHHHHHHHIIIII-PPPPPHHHHHHTPPPP--S---PPP-PPPPSSSTTSHHHHHHHHHHHHHHHHHHGGGGS--------------TTTT---